Protein AF-W1Q4A8-F1 (afdb_monomer_lite)

Secondary structure (DSSP, 8-state):
-------------------TTHHHHHHHHT--SPPPPTTS-PEEEEEEEEETTEEEEEEEETTEEEEEEEETTTTEEEEEEEETTTT-HHHHHHTS-TT--HHHHHHHHIIIIIHHHHHHHHHHHHHHH--S---EEEEES-GGGGGEEETTEEPSEEEEEE-TTS-EEEEEEESS----SS--EEE-

Sequence (188 aa):
MGFIKRAISIFLGLFVVVGIGGYIFTRFYYHTSAPKSPDGIGKVIEVYQVSEDVEDRIRQDGDTFQFVSIETKTDQVIFSAQLENYFSYNAQKDLIGSGDKPTDKLTFMLTKNYLPLWQANQARFKDKYSLSRFPIAGTSVYPEIKQLKINGKPVDEVREYVDYDGRTWYLWYYKNLELKNSNIVTFE

Structure (mmCIF, N/CA/C/O backbone):
data_AF-W1Q4A8-F1
#
_entry.id   AF-W1Q4A8-F1
#
loop_
_atom_site.group_PDB
_atom_site.id
_atom_site.type_symbol
_atom_site.label_atom_id
_atom_site.label_alt_id
_atom_site.label_comp_id
_atom_site.label_asym_id
_atom_site.label_entity_id
_atom_site.label_seq_id
_atom_site.pdbx_PDB_ins_code
_atom_site.Cartn_x
_atom_site.Cartn_y
_atom_site.Cartn_z
_atom_site.occupancy
_atom_site.B_iso_or_equiv
_atom_site.auth_seq_id
_atom_site.auth_comp_id
_atom_site.auth_asym_id
_atom_site.auth_atom_id
_atom_site.pdbx_PDB_model_num
ATOM 1 N N . MET A 1 1 ? 27.014 -1.063 -24.787 1.00 31.08 1 MET A N 1
ATOM 2 C CA . MET A 1 1 ? 27.261 -2.174 -23.840 1.00 31.08 1 MET A CA 1
ATOM 3 C C . MET A 1 1 ? 27.729 -1.577 -22.520 1.00 31.08 1 MET A C 1
ATOM 5 O O . MET A 1 1 ? 28.805 -1.016 -22.493 1.00 31.08 1 MET A O 1
ATOM 9 N N . GLY A 1 2 ? 27.013 -1.511 -21.409 1.00 33.56 2 GLY A N 1
ATOM 10 C CA . GLY A 1 2 ? 25.614 -1.686 -21.046 1.00 33.56 2 GLY A CA 1
ATOM 11 C C . GLY A 1 2 ? 25.541 -1.030 -19.659 1.00 33.56 2 GLY A C 1
ATOM 12 O O . GLY A 1 2 ? 26.225 -1.476 -18.744 1.00 33.56 2 GLY A O 1
ATOM 13 N N . PHE A 1 3 ? 24.848 0.104 -19.534 1.00 29.73 3 PHE A N 1
ATOM 14 C CA . PHE A 1 3 ? 24.786 0.860 -18.280 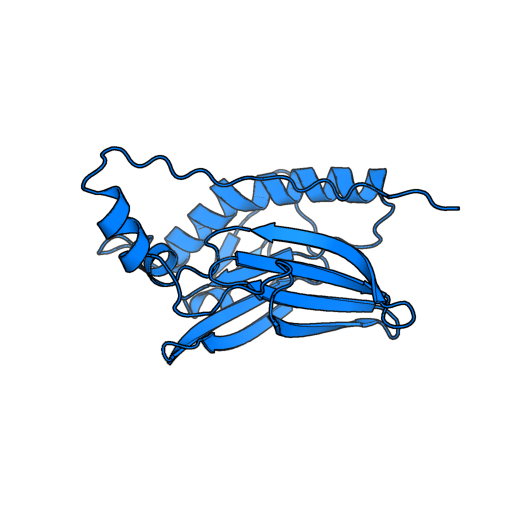1.00 29.73 3 PHE A CA 1
ATOM 15 C C . PHE A 1 3 ? 23.897 0.114 -17.280 1.00 29.73 3 PHE A C 1
ATOM 17 O O . PHE A 1 3 ? 22.676 0.098 -17.418 1.00 29.73 3 PHE A O 1
ATOM 24 N N . ILE A 1 4 ? 24.508 -0.481 -16.255 1.00 36.19 4 ILE A N 1
ATOM 25 C CA . ILE A 1 4 ? 23.797 -1.002 -15.086 1.00 36.19 4 ILE A CA 1
ATOM 26 C C . ILE A 1 4 ? 23.251 0.206 -14.314 1.00 36.19 4 ILE A C 1
ATOM 28 O O . ILE A 1 4 ? 23.974 0.873 -13.570 1.00 36.19 4 ILE A O 1
ATOM 32 N N . LYS A 1 5 ? 21.968 0.524 -14.514 1.00 33.75 5 LYS A N 1
ATOM 33 C CA . LYS A 1 5 ? 21.237 1.463 -13.658 1.00 33.75 5 LYS A CA 1
ATOM 34 C C . LYS A 1 5 ? 21.067 0.802 -12.289 1.00 33.75 5 LYS A C 1
ATOM 36 O O . LYS A 1 5 ? 20.274 -0.118 -12.132 1.00 33.75 5 LYS A O 1
ATOM 41 N N . ARG A 1 6 ? 21.840 1.264 -11.303 1.00 29.28 6 ARG A N 1
ATOM 42 C CA . ARG A 1 6 ? 21.664 0.916 -9.887 1.00 29.28 6 ARG A CA 1
ATOM 43 C C . ARG A 1 6 ? 20.256 1.326 -9.444 1.00 29.28 6 ARG A C 1
ATOM 45 O O . ARG A 1 6 ? 19.975 2.519 -9.334 1.00 29.28 6 ARG A O 1
ATOM 52 N N . ALA A 1 7 ? 19.395 0.347 -9.178 1.00 31.06 7 ALA A N 1
ATOM 53 C CA . ALA A 1 7 ? 18.195 0.552 -8.381 1.00 31.06 7 ALA A CA 1
ATOM 54 C C . ALA A 1 7 ? 18.638 0.933 -6.959 1.00 31.06 7 ALA A C 1
ATOM 56 O O . ALA A 1 7 ? 19.404 0.214 -6.320 1.00 31.06 7 ALA A O 1
ATOM 57 N N . ILE A 1 8 ? 18.234 2.115 -6.501 1.00 31.16 8 ILE A N 1
ATOM 58 C CA . ILE A 1 8 ? 18.505 2.585 -5.142 1.00 31.16 8 ILE A CA 1
ATOM 59 C C . ILE A 1 8 ? 17.380 2.044 -4.259 1.00 31.16 8 ILE A C 1
ATOM 61 O O . ILE A 1 8 ? 16.285 2.602 -4.248 1.00 31.16 8 ILE A O 1
ATOM 65 N N . SER A 1 9 ? 17.650 0.958 -3.537 1.00 28.22 9 SER A N 1
ATOM 66 C CA . SER A 1 9 ? 16.778 0.452 -2.474 1.00 28.22 9 SER A CA 1
ATOM 67 C C . SER A 1 9 ? 16.922 1.348 -1.243 1.00 28.22 9 SER A C 1
ATOM 69 O O . SER A 1 9 ? 18.002 1.438 -0.660 1.00 28.22 9 SER A O 1
ATOM 71 N N . ILE A 1 10 ? 15.855 2.048 -0.856 1.00 34.78 10 ILE A N 1
ATOM 72 C CA . ILE A 1 10 ? 15.813 2.836 0.382 1.00 34.78 10 ILE A CA 1
ATOM 73 C C . ILE A 1 10 ? 15.192 1.950 1.465 1.00 34.78 10 ILE A C 1
ATOM 75 O O . ILE A 1 10 ? 13.988 1.714 1.459 1.00 34.78 10 ILE A O 1
ATOM 79 N N . PHE A 1 11 ? 16.030 1.451 2.375 1.00 30.48 11 PHE A N 1
ATOM 80 C CA . PHE A 1 11 ? 15.622 0.735 3.583 1.00 30.48 11 PHE A CA 1
ATOM 81 C C . PHE A 1 11 ? 15.067 1.720 4.619 1.00 30.48 11 PHE A C 1
ATOM 83 O O . PHE A 1 11 ? 15.758 2.652 5.029 1.00 30.48 11 PHE A O 1
ATOM 90 N N . LEU A 1 12 ? 13.841 1.487 5.079 1.00 31.59 12 LEU A N 1
ATOM 91 C CA . LEU A 1 12 ? 13.246 2.151 6.242 1.00 31.59 12 LEU A CA 1
ATOM 92 C C . LEU A 1 12 ? 12.553 1.081 7.094 1.00 31.59 12 LEU A C 1
ATOM 94 O O . LEU A 1 12 ? 11.334 1.012 7.193 1.00 31.59 12 LEU A O 1
ATOM 98 N N . GLY A 1 13 ? 13.366 0.193 7.666 1.00 28.14 13 GLY A N 1
ATOM 99 C CA . GLY A 1 13 ? 12.948 -0.771 8.677 1.00 28.14 13 GLY A CA 1
ATOM 100 C C . GLY A 1 13 ? 13.450 -0.302 10.035 1.00 28.14 13 GLY A C 1
ATOM 101 O O . GLY A 1 13 ? 14.637 -0.416 10.328 1.00 28.14 13 GLY A O 1
ATOM 102 N N . LEU A 1 14 ? 12.566 0.259 10.858 1.00 27.80 14 LEU A N 1
ATOM 103 C CA . LEU A 1 14 ? 12.893 0.635 12.230 1.00 27.80 14 LEU A CA 1
ATOM 104 C C . LEU A 1 14 ? 12.147 -0.311 13.171 1.00 27.80 14 LEU A C 1
ATOM 106 O O . LEU A 1 14 ? 11.006 -0.062 13.536 1.00 27.80 14 LEU A O 1
ATOM 110 N N . PHE A 1 15 ? 12.804 -1.411 13.540 1.00 30.36 15 PHE A N 1
ATOM 111 C CA . PHE A 1 15 ? 12.444 -2.219 14.705 1.00 30.36 15 PHE A CA 1
ATOM 112 C C . PHE A 1 15 ? 13.724 -2.620 15.438 1.00 30.36 15 PHE A C 1
ATOM 114 O O . PHE A 1 15 ? 14.453 -3.521 15.032 1.00 30.36 15 PHE A O 1
ATOM 121 N N . VAL A 1 16 ? 14.007 -1.906 16.526 1.00 30.16 16 VAL A N 1
ATOM 122 C CA . VAL A 1 16 ? 15.014 -2.289 17.517 1.00 30.16 16 VAL A CA 1
ATOM 123 C C . VAL A 1 16 ? 14.307 -3.152 18.555 1.00 30.16 16 VAL A C 1
ATOM 125 O O . VAL A 1 16 ? 13.415 -2.653 19.236 1.00 30.16 16 VAL A O 1
ATOM 128 N N . VAL A 1 17 ? 14.706 -4.418 18.715 1.00 32.41 17 VAL A N 1
ATOM 129 C CA . VAL A 1 17 ? 14.359 -5.196 19.915 1.00 32.41 17 VAL A CA 1
ATOM 130 C C . VAL A 1 17 ? 15.593 -5.911 20.459 1.00 32.41 17 VAL A C 1
ATOM 132 O O . VAL A 1 17 ? 16.310 -6.622 19.758 1.00 32.41 17 VAL A O 1
ATOM 135 N N . VAL A 1 18 ? 15.818 -5.647 21.742 1.00 29.75 18 VAL A N 1
ATOM 136 C CA . VAL A 1 18 ? 16.907 -6.069 22.621 1.00 29.75 18 VAL A CA 1
ATOM 137 C C . VAL A 1 18 ? 16.811 -7.563 22.967 1.00 29.75 18 VAL A C 1
ATOM 139 O O . VAL A 1 18 ? 15.732 -8.061 23.268 1.00 29.75 18 VAL A O 1
ATOM 142 N N . GLY A 1 19 ? 17.962 -8.242 23.040 1.00 28.31 19 GLY A N 1
ATOM 143 C CA . GLY A 1 19 ? 18.149 -9.461 23.840 1.00 28.31 19 GLY A CA 1
ATOM 144 C C . GLY A 1 19 ? 18.030 -10.791 23.085 1.00 28.31 19 GLY A C 1
ATOM 145 O O . GLY A 1 19 ? 16.977 -11.158 22.571 1.00 28.31 19 GLY A O 1
ATOM 146 N N . ILE A 1 20 ? 19.119 -11.563 23.101 1.00 34.81 20 ILE A N 1
ATOM 147 C CA . ILE A 1 20 ? 19.357 -12.801 22.332 1.00 34.81 20 ILE A CA 1
ATOM 148 C C . ILE A 1 20 ? 18.317 -13.919 22.603 1.00 34.81 20 ILE A C 1
ATOM 150 O O . ILE A 1 20 ? 18.117 -14.779 21.751 1.00 34.81 20 ILE A O 1
ATOM 154 N N . GLY A 1 21 ? 17.584 -13.877 23.725 1.00 30.00 21 GLY A N 1
ATOM 155 C CA . GLY A 1 21 ? 16.468 -14.796 24.015 1.00 30.00 21 GLY A CA 1
ATOM 156 C C . GLY A 1 21 ? 15.088 -14.351 23.496 1.00 30.00 21 GLY A C 1
ATOM 157 O O . GLY A 1 21 ? 14.236 -15.195 23.241 1.00 30.00 21 GLY A O 1
ATOM 158 N N . GLY A 1 22 ? 14.862 -13.047 23.292 1.00 31.64 22 GLY A N 1
ATOM 159 C CA . GLY A 1 22 ? 13.606 -12.498 22.751 1.00 31.64 22 GLY A CA 1
ATOM 160 C C . GLY A 1 22 ? 13.560 -12.473 21.220 1.00 31.64 22 GLY A C 1
ATOM 161 O O . GLY A 1 22 ? 12.486 -12.545 20.630 1.00 31.64 22 GLY A O 1
ATOM 162 N N . TYR A 1 23 ? 14.730 -12.448 20.576 1.00 35.88 23 TYR A N 1
ATOM 163 C CA . TYR A 1 23 ? 14.877 -12.353 19.120 1.00 35.88 23 TYR A CA 1
ATOM 164 C C . TYR A 1 23 ? 14.316 -13.565 18.351 1.00 35.88 23 TYR A C 1
ATOM 166 O O . TYR A 1 23 ? 13.823 -13.417 17.237 1.00 35.88 23 TYR A O 1
ATOM 174 N N . ILE A 1 24 ? 14.354 -14.770 18.934 1.00 36.44 24 ILE A N 1
ATOM 175 C CA . ILE A 1 24 ? 13.763 -15.967 18.307 1.00 36.44 24 ILE A CA 1
ATOM 176 C C . ILE A 1 24 ? 12.233 -15.936 18.435 1.00 36.44 24 ILE A C 1
ATOM 178 O O . ILE A 1 24 ? 11.532 -16.261 17.482 1.00 36.44 24 ILE A O 1
ATOM 182 N N . PHE A 1 25 ? 11.707 -15.485 19.577 1.00 35.03 25 PHE A N 1
ATOM 183 C CA . PHE A 1 25 ? 10.265 -15.435 19.833 1.00 35.03 25 PHE A CA 1
ATOM 184 C C . PHE A 1 25 ? 9.544 -14.390 18.964 1.00 35.03 25 PHE A C 1
ATOM 186 O O . PHE A 1 25 ? 8.484 -14.677 18.410 1.00 35.03 25 PHE A O 1
ATOM 193 N N . THR A 1 26 ? 10.135 -13.208 18.766 1.00 44.38 26 THR A N 1
ATOM 194 C CA . THR A 1 26 ? 9.568 -12.159 17.895 1.00 44.38 26 THR A CA 1
ATOM 195 C C . THR A 1 26 ? 9.576 -12.545 16.413 1.00 44.38 26 THR A C 1
ATOM 197 O O . THR A 1 26 ? 8.663 -12.167 15.681 1.00 44.38 26 THR A O 1
ATOM 200 N N . ARG A 1 27 ? 10.548 -13.359 15.975 1.00 45.88 27 ARG A N 1
ATOM 201 C CA . ARG A 1 27 ? 10.670 -13.834 14.586 1.00 45.88 27 ARG A CA 1
ATOM 202 C C . ARG A 1 27 ? 9.655 -14.917 14.194 1.00 45.88 27 ARG A C 1
ATOM 204 O O . ARG A 1 27 ? 9.481 -15.175 13.012 1.00 45.88 27 ARG A O 1
ATOM 211 N N . PHE A 1 28 ? 8.984 -15.563 15.146 1.00 49.44 28 PHE A N 1
ATOM 212 C CA . PHE A 1 28 ? 7.870 -16.470 14.833 1.00 49.44 28 PHE A CA 1
ATOM 213 C C . PHE A 1 28 ? 6.513 -15.792 15.001 1.00 49.44 28 PHE A C 1
ATOM 215 O O . PHE A 1 28 ? 5.589 -16.083 14.249 1.00 49.44 28 PHE A O 1
ATOM 222 N N . TYR A 1 29 ? 6.388 -14.870 15.959 1.00 55.62 29 TYR A N 1
ATOM 223 C CA . TYR A 1 29 ? 5.096 -14.260 16.264 1.00 55.62 29 TYR A CA 1
ATOM 224 C C . TYR A 1 29 ? 4.617 -13.285 15.190 1.00 55.62 29 TYR A C 1
ATOM 226 O O . TYR A 1 29 ? 3.418 -13.177 14.981 1.00 55.62 29 TYR A O 1
ATOM 234 N N . TYR A 1 30 ? 5.521 -12.596 14.492 1.00 61.12 30 TYR A N 1
ATOM 235 C CA . TYR A 1 30 ? 5.160 -11.501 13.586 1.00 61.12 30 TYR A CA 1
ATOM 236 C C . TYR A 1 30 ? 5.445 -11.789 12.112 1.00 61.12 30 TYR A C 1
ATOM 238 O O . TYR A 1 30 ? 5.510 -10.856 11.325 1.00 61.12 30 TYR A O 1
ATOM 246 N N . HIS A 1 31 ? 5.622 -13.039 11.705 1.00 67.00 31 HIS A N 1
ATOM 247 C CA . HIS A 1 31 ? 5.900 -13.348 10.303 1.00 67.00 31 HIS A CA 1
ATOM 248 C C . HIS A 1 31 ? 4.727 -14.088 9.660 1.00 67.00 31 HIS A C 1
ATOM 250 O O . HIS A 1 31 ? 4.064 -14.912 10.291 1.00 67.00 31 HIS A O 1
ATOM 256 N N . THR A 1 32 ? 4.453 -13.763 8.404 1.00 68.81 32 THR A N 1
ATOM 257 C CA . THR A 1 32 ? 3.586 -14.542 7.529 1.00 68.81 32 THR A CA 1
ATOM 258 C C . THR A 1 32 ? 4.266 -15.858 7.166 1.00 68.81 32 THR A C 1
ATOM 260 O O . THR A 1 32 ? 5.487 -15.924 7.009 1.00 68.81 32 THR A O 1
ATOM 263 N N . SER A 1 33 ? 3.466 -16.903 6.964 1.00 78.38 33 SER A N 1
ATOM 264 C CA . SER A 1 33 ? 3.944 -18.171 6.404 1.00 78.38 33 SER A CA 1
ATOM 265 C C . SER A 1 33 ? 4.254 -18.093 4.902 1.00 78.38 33 SER A C 1
ATOM 267 O O . SER A 1 33 ? 4.696 -19.084 4.320 1.00 78.38 33 SER A O 1
ATOM 269 N N . ALA A 1 34 ? 4.015 -16.948 4.246 1.00 84.25 34 ALA A N 1
ATOM 270 C CA . ALA A 1 34 ? 4.319 -16.788 2.828 1.00 84.25 34 ALA A CA 1
ATOM 271 C C . ALA A 1 34 ? 5.828 -16.986 2.562 1.00 84.25 34 ALA A C 1
ATOM 273 O O . ALA A 1 34 ? 6.664 -16.384 3.243 1.00 84.25 34 ALA A O 1
ATOM 274 N N . PRO A 1 35 ? 6.208 -17.804 1.566 1.00 86.56 35 PRO A N 1
ATOM 275 C CA . PRO A 1 35 ? 7.611 -18.023 1.244 1.00 86.56 35 PRO A CA 1
ATOM 276 C C . PRO A 1 35 ? 8.244 -16.760 0.649 1.00 86.56 35 PRO A C 1
ATOM 278 O O . PRO A 1 35 ? 7.577 -15.972 -0.027 1.00 86.56 35 PRO A O 1
ATOM 281 N N . LYS A 1 36 ? 9.554 -16.602 0.866 1.00 89.38 36 LYS A N 1
ATOM 282 C CA . LYS A 1 36 ? 10.355 -15.610 0.142 1.00 89.38 36 LYS A CA 1
ATOM 283 C C . LYS A 1 36 ? 10.810 -16.157 -1.206 1.00 89.38 36 LYS A C 1
ATOM 285 O O . LYS A 1 36 ? 11.199 -17.324 -1.297 1.00 89.38 36 LYS A O 1
ATOM 290 N N . SER A 1 37 ? 10.798 -15.314 -2.229 1.00 88.94 37 SER A N 1
ATOM 291 C CA . SER A 1 37 ? 11.349 -15.642 -3.536 1.00 88.94 37 SER A CA 1
ATOM 292 C C . SER A 1 37 ? 12.883 -15.650 -3.490 1.00 88.94 37 SER A C 1
ATOM 294 O O . SER A 1 37 ? 13.475 -14.744 -2.894 1.00 88.94 37 SER A O 1
ATOM 296 N N . PRO A 1 38 ? 13.562 -16.621 -4.131 1.00 88.00 38 PRO A N 1
ATOM 297 C CA . PRO A 1 38 ? 15.026 -16.665 -4.182 1.00 88.00 38 PRO A CA 1
ATOM 298 C C . PRO A 1 38 ? 15.676 -15.423 -4.808 1.00 88.00 38 PRO A C 1
ATOM 300 O O . PRO A 1 38 ? 16.801 -15.076 -4.457 1.00 88.00 38 PRO A O 1
ATOM 303 N N . ASP A 1 39 ? 14.979 -14.760 -5.731 1.00 87.50 39 ASP A N 1
ATOM 304 C CA . ASP A 1 39 ? 15.433 -13.555 -6.434 1.00 87.50 39 ASP A CA 1
ATOM 305 C C . ASP A 1 39 ? 14.938 -12.246 -5.788 1.00 87.50 39 ASP A C 1
ATOM 307 O O . ASP A 1 39 ? 15.235 -11.157 -6.283 1.00 87.50 39 ASP A O 1
ATOM 311 N N . GLY A 1 40 ? 14.188 -12.338 -4.682 1.00 85.06 40 GLY A N 1
ATOM 312 C CA . GLY A 1 40 ? 13.572 -11.195 -4.006 1.00 85.06 40 GLY A CA 1
ATOM 313 C C . GLY A 1 40 ? 12.434 -10.533 -4.791 1.00 85.06 40 GLY A C 1
ATOM 314 O O . GLY A 1 40 ? 11.968 -9.462 -4.397 1.00 85.06 40 GLY A O 1
ATOM 315 N N . ILE A 1 41 ? 11.975 -11.128 -5.896 1.00 89.00 41 ILE A N 1
ATOM 316 C CA . ILE A 1 41 ? 10.814 -10.656 -6.652 1.00 89.00 41 ILE A CA 1
ATOM 317 C C . ILE A 1 41 ? 9.575 -11.362 -6.107 1.00 89.00 41 ILE A C 1
ATOM 319 O O . ILE A 1 41 ? 9.387 -12.562 -6.291 1.00 89.00 41 ILE A O 1
ATOM 323 N N . GLY A 1 42 ? 8.711 -10.608 -5.427 1.00 91.19 42 GLY A N 1
ATOM 324 C CA . GLY A 1 42 ? 7.514 -11.170 -4.814 1.00 91.19 42 GLY A CA 1
ATOM 325 C C . GLY A 1 42 ? 6.511 -11.723 -5.826 1.00 91.19 42 GLY A C 1
ATOM 326 O O . GLY A 1 42 ? 6.430 -11.275 -6.975 1.00 91.19 42 GLY A O 1
ATOM 327 N N . LYS A 1 43 ? 5.666 -12.644 -5.360 1.00 94.12 43 LYS A N 1
ATOM 328 C CA . LYS A 1 43 ? 4.493 -13.119 -6.101 1.00 94.12 43 LYS A CA 1
ATOM 329 C C . LYS A 1 43 ? 3.534 -11.951 -6.322 1.00 94.12 43 LYS A C 1
ATOM 331 O O . LYS A 1 43 ? 3.183 -11.272 -5.361 1.00 94.12 43 LYS A O 1
ATOM 336 N N . VAL A 1 44 ? 3.070 -11.744 -7.554 1.00 95.38 44 VAL A N 1
ATOM 337 C CA . VAL A 1 44 ? 1.990 -10.785 -7.840 1.00 95.38 44 VAL A CA 1
ATOM 338 C C . VAL A 1 44 ? 0.706 -11.278 -7.175 1.00 95.38 44 VAL A C 1
ATOM 340 O O . VAL A 1 44 ? 0.278 -12.406 -7.422 1.00 95.38 44 VAL A O 1
ATOM 343 N N . ILE A 1 45 ? 0.116 -10.441 -6.326 1.00 95.38 45 ILE A N 1
ATOM 344 C CA . ILE A 1 45 ? -1.142 -10.744 -5.630 1.00 95.38 45 ILE A CA 1
ATOM 345 C C . ILE A 1 45 ? -2.291 -9.840 -6.073 1.00 95.38 45 ILE A C 1
ATOM 347 O O . ILE A 1 45 ? -3.439 -10.219 -5.886 1.00 95.38 45 ILE A O 1
ATOM 351 N N . GLU A 1 46 ? -1.995 -8.680 -6.665 1.00 96.25 46 GLU A N 1
ATOM 352 C CA . GLU A 1 46 ? -3.015 -7.767 -7.182 1.00 96.25 46 GLU A CA 1
ATOM 353 C C . GLU A 1 46 ? -2.471 -6.934 -8.346 1.00 96.25 46 GLU A C 1
ATOM 355 O O . GLU A 1 46 ? -1.278 -6.597 -8.367 1.00 96.25 46 GLU A O 1
ATOM 360 N N . VAL A 1 47 ? -3.351 -6.605 -9.298 1.00 96.56 47 VAL A N 1
ATOM 361 C CA . VAL A 1 47 ? -3.033 -5.820 -10.498 1.00 96.56 47 VAL A CA 1
ATOM 362 C C . VAL A 1 47 ? -4.117 -4.769 -10.733 1.00 96.56 47 VAL A C 1
ATOM 364 O O . VAL A 1 47 ? -5.295 -5.087 -10.862 1.00 96.56 47 VAL A O 1
ATOM 367 N N . TYR A 1 48 ? -3.704 -3.513 -10.868 1.00 94.75 48 TYR A N 1
ATOM 368 C CA . TYR A 1 48 ? -4.568 -2.384 -11.190 1.00 94.75 48 TYR A CA 1
ATOM 369 C C . TYR A 1 48 ? -4.226 -1.859 -12.586 1.00 94.75 48 TYR A C 1
ATOM 371 O O . TYR A 1 48 ? -3.110 -1.387 -12.829 1.00 94.75 48 TYR A O 1
ATOM 379 N N . GLN A 1 49 ? -5.194 -1.898 -13.507 1.00 93.81 49 GLN A N 1
ATOM 380 C CA . GLN A 1 49 ? -5.017 -1.335 -14.845 1.00 93.81 49 GLN A CA 1
ATOM 381 C C . GLN A 1 49 ? -5.064 0.198 -14.787 1.00 93.81 49 GLN A C 1
ATOM 383 O O . GLN A 1 49 ? -6.084 0.808 -14.453 1.00 93.81 49 GLN A O 1
ATOM 388 N N . VAL A 1 50 ? -3.959 0.853 -15.141 1.00 91.00 50 VAL A N 1
ATOM 389 C CA . VAL A 1 50 ? -3.846 2.317 -15.074 1.00 91.00 50 VAL A CA 1
ATOM 390 C C . VAL A 1 50 ? -4.220 2.947 -16.414 1.00 91.00 50 VAL A C 1
ATOM 392 O O . VAL A 1 50 ? -4.999 3.905 -16.442 1.00 91.00 50 VAL A O 1
ATOM 395 N N . SER A 1 51 ? -3.680 2.410 -17.502 1.00 90.62 51 SER A N 1
ATOM 396 C CA . SER A 1 51 ? -3.968 2.745 -18.903 1.00 90.62 51 SER A CA 1
ATOM 397 C C . SER A 1 51 ? -3.699 1.507 -19.762 1.00 90.62 51 SER A C 1
ATOM 399 O O . SER A 1 51 ? -3.285 0.495 -19.218 1.00 90.62 51 SER A O 1
ATOM 401 N N . GLU A 1 52 ? -3.890 1.564 -21.080 1.00 91.94 52 GLU A N 1
ATOM 402 C CA . GLU A 1 52 ? -3.566 0.447 -21.991 1.00 91.94 52 GLU A CA 1
ATOM 403 C C . GLU A 1 52 ? -2.128 -0.081 -21.813 1.00 91.94 52 GLU A C 1
ATOM 405 O O . GLU A 1 52 ? -1.887 -1.285 -21.849 1.00 91.94 52 GLU A O 1
ATOM 410 N N . ASP A 1 53 ? -1.193 0.827 -21.530 1.00 93.00 53 ASP A N 1
ATOM 411 C CA . ASP A 1 53 ? 0.241 0.535 -21.507 1.00 93.00 53 ASP A CA 1
ATOM 412 C C . ASP A 1 53 ? 0.853 0.494 -20.100 1.00 93.00 53 ASP A C 1
ATOM 414 O O . ASP A 1 53 ? 2.059 0.296 -19.965 1.00 93.00 53 ASP A O 1
ATOM 418 N N . VAL A 1 54 ? 0.065 0.711 -19.041 1.00 92.06 54 VAL A N 1
ATOM 419 C CA . VAL A 1 54 ? 0.586 0.796 -17.667 1.00 92.06 54 VAL A CA 1
ATOM 420 C C . VAL A 1 54 ? -0.274 0.007 -16.690 1.00 92.06 54 VAL A C 1
ATOM 422 O O . VAL A 1 54 ? -1.492 0.192 -16.613 1.00 92.06 54 VAL A O 1
ATOM 425 N N . GLU A 1 55 ? 0.401 -0.789 -15.866 1.00 95.56 55 GLU A N 1
ATOM 426 C CA . GLU A 1 55 ? -0.177 -1.502 -14.729 1.00 95.56 55 GLU A CA 1
ATOM 427 C C . GLU A 1 55 ? 0.532 -1.120 -13.433 1.00 95.56 55 GLU A C 1
ATOM 429 O O . GLU A 1 55 ? 1.752 -0.945 -13.397 1.00 95.56 55 GLU A O 1
ATOM 434 N N . ASP A 1 56 ? -0.239 -1.063 -12.352 1.00 94.38 56 ASP A N 1
ATOM 435 C CA . ASP A 1 56 ? 0.290 -1.099 -10.995 1.00 94.38 56 ASP A CA 1
ATOM 436 C C . ASP A 1 56 ? 0.084 -2.492 -10.413 1.00 94.38 56 ASP A C 1
ATOM 438 O O . ASP A 1 56 ? -0.981 -3.083 -10.560 1.00 94.38 56 ASP A O 1
ATOM 442 N N . ARG A 1 57 ? 1.096 -3.029 -9.739 1.00 95.25 57 ARG A N 1
ATOM 443 C CA . ARG A 1 57 ? 1.057 -4.372 -9.163 1.00 95.25 57 ARG A CA 1
ATOM 444 C C . ARG A 1 57 ? 1.466 -4.324 -7.702 1.00 95.25 57 ARG A C 1
ATOM 446 O O . ARG A 1 57 ? 2.473 -3.702 -7.355 1.00 95.25 57 ARG A O 1
ATOM 453 N N . ILE A 1 58 ? 0.725 -5.048 -6.871 1.00 95.31 58 ILE A N 1
ATOM 454 C CA . ILE A 1 58 ? 1.166 -5.404 -5.524 1.00 95.31 58 ILE A CA 1
ATOM 455 C C . ILE A 1 58 ? 1.772 -6.801 -5.596 1.00 95.31 58 ILE A C 1
ATOM 457 O O . ILE A 1 58 ? 1.168 -7.736 -6.131 1.00 95.31 58 ILE A O 1
ATOM 461 N N . ARG A 1 59 ? 2.976 -6.942 -5.046 1.00 94.38 59 ARG A N 1
ATOM 462 C CA . ARG A 1 59 ? 3.654 -8.220 -4.872 1.00 94.38 59 ARG A CA 1
ATOM 463 C C . ARG A 1 59 ? 3.932 -8.481 -3.399 1.00 94.38 59 ARG A C 1
ATOM 465 O O . ARG A 1 59 ? 4.174 -7.552 -2.625 1.00 94.38 59 ARG A O 1
ATOM 472 N N . GLN A 1 60 ? 3.921 -9.757 -3.042 1.00 93.62 60 GLN A N 1
ATOM 473 C CA . GLN A 1 60 ? 4.261 -10.243 -1.713 1.00 93.62 60 GLN A CA 1
ATOM 474 C C . GLN A 1 60 ? 5.516 -11.116 -1.782 1.00 93.62 60 GLN A C 1
ATOM 476 O O . GLN A 1 60 ? 5.560 -12.087 -2.539 1.00 93.62 60 GLN A O 1
ATOM 481 N N . ASP A 1 61 ? 6.518 -10.771 -0.974 1.00 92.00 61 ASP A N 1
ATOM 482 C CA . ASP A 1 61 ? 7.750 -11.544 -0.785 1.00 92.00 61 ASP A CA 1
ATOM 483 C C . ASP A 1 61 ? 7.986 -11.805 0.713 1.00 92.00 61 ASP A C 1
ATOM 485 O O . ASP A 1 61 ? 8.551 -10.972 1.437 1.00 92.00 61 ASP A O 1
ATOM 489 N N . GLY A 1 62 ? 7.472 -12.930 1.218 1.00 90.88 62 GLY A N 1
ATOM 490 C CA . GLY A 1 62 ? 7.277 -13.119 2.658 1.00 90.88 62 GLY A CA 1
ATOM 491 C C . GLY A 1 62 ? 6.442 -11.982 3.257 1.00 90.88 62 GLY A C 1
ATOM 492 O O . GLY A 1 62 ? 5.391 -11.625 2.725 1.00 90.88 62 GLY A O 1
ATOM 493 N N . ASP A 1 63 ? 6.933 -11.360 4.331 1.00 88.44 63 ASP A N 1
ATOM 494 C CA . ASP A 1 63 ? 6.289 -10.183 4.939 1.00 88.44 63 ASP A CA 1
ATOM 495 C C . ASP A 1 63 ? 6.503 -8.876 4.171 1.00 88.44 63 ASP A C 1
ATOM 497 O O . ASP A 1 63 ? 6.079 -7.803 4.612 1.00 88.44 63 ASP A O 1
ATOM 501 N N . THR A 1 64 ? 7.213 -8.929 3.050 1.00 88.38 64 THR A N 1
ATOM 502 C CA . THR A 1 64 ? 7.577 -7.733 2.309 1.00 88.38 64 THR A CA 1
ATOM 503 C C . THR A 1 64 ? 6.477 -7.366 1.334 1.00 88.38 64 THR A C 1
ATOM 505 O O . THR A 1 64 ? 6.139 -8.138 0.434 1.00 88.38 64 THR A O 1
ATOM 508 N N . PHE A 1 65 ? 5.955 -6.156 1.486 1.00 89.50 65 PHE A N 1
ATOM 509 C CA . PHE A 1 65 ? 5.092 -5.540 0.496 1.00 89.50 65 PHE A CA 1
ATOM 510 C C . PHE A 1 65 ? 5.949 -4.874 -0.573 1.00 89.50 65 PHE A C 1
ATOM 512 O O . PHE A 1 65 ? 6.843 -4.082 -0.266 1.00 89.50 65 PHE A O 1
ATOM 519 N N . GLN A 1 66 ? 5.664 -5.179 -1.831 1.00 92.38 66 GLN A N 1
ATOM 520 C CA . GLN A 1 66 ? 6.288 -4.534 -2.975 1.00 92.38 66 GLN A CA 1
ATOM 521 C C . GLN A 1 66 ? 5.196 -3.930 -3.845 1.00 92.38 66 GLN A C 1
ATOM 523 O O . GLN A 1 66 ? 4.273 -4.619 -4.270 1.00 92.38 66 GLN A O 1
ATOM 528 N N . PHE A 1 67 ? 5.323 -2.648 -4.142 1.00 91.25 67 PHE A N 1
ATOM 529 C CA . PHE A 1 67 ? 4.484 -1.970 -5.112 1.00 91.25 67 PHE A CA 1
ATOM 530 C C . PHE A 1 67 ? 5.328 -1.622 -6.325 1.00 91.25 67 PHE A C 1
ATOM 532 O O . PHE A 1 67 ? 6.399 -1.033 -6.172 1.00 91.25 67 PHE A O 1
ATOM 539 N N . VAL A 1 68 ? 4.856 -1.962 -7.520 1.00 91.31 68 VAL A N 1
ATOM 540 C CA . VAL A 1 68 ? 5.542 -1.621 -8.768 1.00 91.31 68 VAL A CA 1
ATOM 541 C C . VAL A 1 68 ? 4.565 -1.072 -9.794 1.00 91.31 68 VAL A C 1
ATOM 543 O O . VAL A 1 68 ? 3.476 -1.607 -9.962 1.00 91.31 68 VAL A O 1
ATOM 546 N N . SER A 1 69 ? 4.985 -0.038 -10.511 1.00 89.06 69 SER A N 1
ATOM 547 C CA . SER A 1 69 ? 4.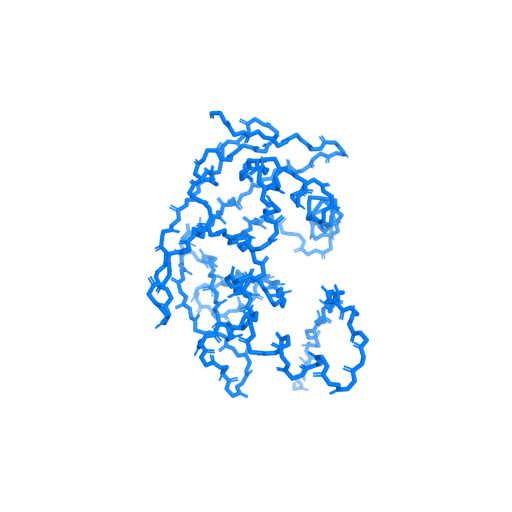344 0.409 -11.744 1.00 89.06 69 SER A CA 1
ATOM 548 C C . SER A 1 69 ? 5.188 -0.070 -12.911 1.00 89.06 69 SER A C 1
ATOM 550 O O . SER A 1 69 ? 6.401 0.163 -12.917 1.00 89.06 69 SER A O 1
ATOM 552 N N . ILE A 1 70 ? 4.565 -0.714 -13.888 1.00 90.81 70 ILE A N 1
ATOM 553 C CA . ILE A 1 70 ? 5.249 -1.288 -15.046 1.00 90.81 70 ILE A CA 1
ATOM 554 C C . ILE A 1 70 ? 4.632 -0.797 -16.355 1.00 90.81 70 ILE A C 1
ATOM 556 O O . ILE A 1 70 ? 3.420 -0.599 -16.447 1.00 90.81 70 ILE A O 1
ATOM 560 N N . GLU A 1 71 ? 5.475 -0.605 -17.364 1.00 91.44 71 GLU A N 1
ATOM 561 C CA . GLU A 1 71 ? 5.038 -0.443 -18.749 1.00 91.44 71 GLU A CA 1
ATOM 562 C C . GLU A 1 71 ? 4.786 -1.834 -19.345 1.00 91.44 71 GLU A C 1
ATOM 564 O O . GLU A 1 71 ? 5.700 -2.653 -19.426 1.00 91.44 71 GLU A O 1
ATOM 569 N N . THR A 1 72 ? 3.553 -2.127 -19.752 1.00 91.75 72 THR A N 1
ATOM 570 C CA . THR A 1 72 ? 3.119 -3.494 -20.100 1.00 91.75 72 THR A CA 1
ATOM 571 C C . THR A 1 72 ? 3.783 -4.031 -21.366 1.00 91.75 72 THR A C 1
ATOM 573 O O . THR A 1 72 ? 4.064 -5.224 -21.454 1.00 91.75 72 THR A O 1
ATOM 576 N N . LYS A 1 73 ? 4.090 -3.159 -22.334 1.00 91.38 73 LYS A N 1
ATOM 577 C CA . LYS A 1 73 ? 4.720 -3.532 -23.613 1.00 91.38 73 LYS A CA 1
ATOM 578 C C . LYS A 1 73 ? 6.183 -3.957 -23.471 1.00 91.38 73 LYS A C 1
ATOM 580 O O . LYS A 1 73 ? 6.655 -4.777 -24.254 1.00 91.38 73 LYS A O 1
ATOM 585 N N . THR A 1 74 ? 6.907 -3.378 -22.517 1.00 91.56 74 THR A N 1
ATOM 586 C CA . THR A 1 74 ? 8.358 -3.577 -22.347 1.00 91.56 74 THR A CA 1
ATOM 587 C C . THR A 1 74 ? 8.719 -4.299 -21.050 1.00 91.56 74 THR A C 1
ATOM 589 O O . THR A 1 74 ? 9.882 -4.652 -20.856 1.00 91.56 74 THR A O 1
ATOM 592 N N . ASP A 1 75 ? 7.739 -4.496 -20.162 1.00 87.62 75 ASP A N 1
ATOM 593 C CA . ASP A 1 75 ? 7.897 -4.937 -18.770 1.00 87.62 75 ASP A CA 1
ATOM 594 C C . ASP A 1 75 ? 8.880 -4.057 -17.968 1.00 87.62 75 ASP A C 1
ATOM 596 O O . ASP A 1 75 ? 9.478 -4.469 -16.971 1.00 87.62 75 ASP A O 1
ATOM 600 N N . GLN A 1 76 ? 9.070 -2.805 -18.401 1.00 88.25 76 GLN A N 1
ATOM 601 C CA . GLN A 1 76 ? 9.961 -1.869 -17.733 1.00 88.25 76 GLN A CA 1
ATOM 602 C C . GLN A 1 76 ? 9.317 -1.341 -16.448 1.00 88.25 76 GLN A C 1
ATOM 604 O O . GLN A 1 76 ? 8.216 -0.794 -16.458 1.00 88.25 76 GLN A O 1
ATOM 609 N N . VAL A 1 77 ? 10.054 -1.408 -15.336 1.00 87.81 77 VAL A N 1
ATOM 610 C CA . VAL A 1 77 ? 9.648 -0.777 -14.073 1.00 87.81 77 VAL A CA 1
ATOM 611 C C . VAL A 1 77 ? 9.766 0.745 -14.185 1.00 87.81 77 VAL A C 1
ATOM 613 O O . VAL A 1 77 ? 10.855 1.293 -14.377 1.00 87.81 77 VAL A O 1
ATOM 616 N N . ILE A 1 78 ? 8.632 1.422 -14.026 1.00 85.00 78 ILE A N 1
ATOM 617 C CA . ILE A 1 78 ? 8.493 2.884 -14.014 1.00 85.00 78 ILE A CA 1
ATOM 618 C C . ILE A 1 78 ? 8.701 3.414 -12.593 1.00 85.00 78 ILE A C 1
ATOM 620 O O . ILE A 1 78 ? 9.378 4.419 -12.372 1.00 85.00 78 ILE A O 1
ATOM 624 N N . PHE A 1 79 ? 8.120 2.722 -11.617 1.00 83.44 79 PHE A N 1
ATOM 625 C CA . PHE A 1 79 ? 8.177 3.077 -10.206 1.00 83.44 79 PHE A CA 1
ATOM 626 C C . PHE A 1 79 ? 8.187 1.808 -9.361 1.00 83.44 79 PHE A C 1
ATOM 628 O O . PHE A 1 79 ? 7.557 0.815 -9.717 1.00 83.44 79 PHE A O 1
ATOM 635 N N . SER A 1 80 ? 8.884 1.845 -8.231 1.00 86.62 80 SER A N 1
ATOM 636 C CA . SER A 1 80 ? 8.868 0.754 -7.265 1.00 86.62 80 SER A CA 1
ATOM 637 C C . SER A 1 80 ? 9.018 1.277 -5.845 1.00 86.62 80 SER A C 1
ATOM 639 O O . SER A 1 80 ? 9.864 2.136 -5.587 1.00 86.62 80 SER A O 1
ATOM 641 N N . ALA A 1 81 ? 8.262 0.697 -4.923 1.00 83.94 81 ALA A N 1
ATOM 642 C CA . ALA A 1 81 ? 8.409 0.881 -3.489 1.00 83.94 81 ALA A CA 1
ATOM 643 C C . ALA A 1 81 ? 8.400 -0.483 -2.795 1.00 83.94 81 ALA A C 1
ATOM 645 O O . ALA A 1 81 ? 7.679 -1.392 -3.203 1.00 83.94 81 ALA A O 1
ATOM 646 N N . GLN A 1 82 ? 9.193 -0.616 -1.736 1.00 85.62 82 GLN A N 1
ATOM 647 C CA . GLN A 1 82 ? 9.272 -1.827 -0.930 1.00 85.62 82 GLN A CA 1
ATOM 648 C C . GLN A 1 82 ? 9.155 -1.455 0.541 1.00 85.62 82 GLN A C 1
ATOM 650 O O . GLN A 1 82 ? 9.787 -0.501 0.994 1.00 85.62 82 GLN A O 1
ATOM 655 N N . LEU A 1 83 ? 8.330 -2.200 1.268 1.00 79.88 83 LEU A N 1
ATOM 656 C CA . LEU A 1 83 ? 8.066 -1.987 2.681 1.00 79.88 83 LEU A CA 1
ATOM 657 C C . LEU A 1 83 ? 8.169 -3.335 3.392 1.00 79.88 83 LEU A C 1
ATOM 659 O O . LEU A 1 83 ? 7.375 -4.249 3.161 1.00 79.88 83 LEU A O 1
ATOM 663 N N . GLU A 1 84 ? 9.192 -3.473 4.229 1.00 82.19 84 GLU A N 1
ATOM 664 C CA . GLU A 1 84 ? 9.403 -4.682 5.022 1.00 82.19 84 GLU A CA 1
ATOM 665 C C . GLU A 1 84 ? 8.353 -4.794 6.130 1.00 82.19 84 GLU A C 1
ATOM 667 O O . GLU A 1 84 ? 7.864 -3.788 6.646 1.00 82.19 84 GLU A O 1
ATOM 672 N N . ASN A 1 85 ? 8.020 -6.028 6.510 1.00 78.56 85 ASN A N 1
ATOM 673 C CA . ASN A 1 85 ? 7.072 -6.356 7.582 1.00 78.56 85 ASN A CA 1
ATOM 674 C C . ASN A 1 85 ? 5.634 -5.840 7.367 1.00 78.56 85 ASN A C 1
ATOM 676 O O . ASN A 1 85 ? 4.800 -5.934 8.263 1.00 78.56 85 ASN A O 1
ATOM 680 N N . TYR A 1 86 ? 5.303 -5.332 6.180 1.00 78.81 86 TYR A N 1
ATOM 681 C CA . TYR A 1 86 ? 3.964 -4.838 5.855 1.00 78.81 86 TYR A CA 1
ATOM 682 C C . TYR A 1 86 ? 2.931 -5.949 5.636 1.00 78.81 86 TYR A C 1
ATOM 684 O O . TYR A 1 86 ? 1.736 -5.683 5.711 1.00 78.81 86 TYR A O 1
ATOM 692 N N . PHE A 1 87 ? 3.372 -7.184 5.405 1.00 85.31 87 PHE A N 1
ATOM 693 C CA . PHE A 1 87 ? 2.526 -8.382 5.427 1.00 85.31 87 PHE A CA 1
ATOM 694 C C . PHE A 1 87 ? 2.626 -9.165 6.747 1.00 85.31 87 PHE A C 1
ATOM 696 O O . PHE A 1 87 ? 2.193 -10.312 6.828 1.00 85.31 87 PHE A O 1
ATOM 703 N N . SER A 1 88 ? 3.119 -8.531 7.814 1.00 85.56 88 SER A N 1
ATOM 704 C CA . SER A 1 88 ? 3.070 -9.100 9.159 1.00 85.56 88 SER A CA 1
ATOM 705 C C . SER A 1 88 ? 1.673 -8.950 9.765 1.00 85.56 88 SER A C 1
ATOM 707 O O . SER A 1 88 ? 1.311 -7.886 10.277 1.00 85.56 88 SER A O 1
ATOM 709 N N . TYR A 1 89 ? 0.871 -10.018 9.721 1.00 82.81 89 TYR A N 1
ATOM 710 C CA . TYR A 1 89 ? -0.507 -9.968 10.221 1.00 82.81 89 TYR A CA 1
ATOM 711 C C . TYR A 1 89 ? -0.563 -9.614 11.708 1.00 82.81 89 TYR A C 1
ATOM 713 O O . TYR A 1 89 ? -1.271 -8.692 12.099 1.00 82.81 89 TYR A O 1
ATOM 721 N N . ASN A 1 90 ? 0.208 -10.320 12.538 1.00 78.94 90 ASN A N 1
ATOM 722 C CA . ASN A 1 90 ? 0.192 -10.090 13.979 1.00 78.94 90 ASN A CA 1
ATOM 723 C C . ASN A 1 90 ? 0.784 -8.726 14.338 1.00 78.94 90 ASN A C 1
ATOM 725 O O . ASN A 1 90 ? 0.279 -8.098 15.257 1.00 78.94 90 ASN A O 1
ATOM 729 N N . ALA A 1 91 ? 1.764 -8.198 13.587 1.00 78.75 91 ALA A N 1
ATOM 730 C CA . ALA A 1 91 ? 2.239 -6.847 13.872 1.00 78.75 91 ALA A CA 1
ATOM 731 C C . ALA A 1 91 ? 1.128 -5.838 13.589 1.00 78.75 91 ALA A C 1
ATOM 733 O O . ALA A 1 91 ? 0.892 -4.964 14.409 1.00 78.75 91 ALA A O 1
ATOM 734 N N . GLN A 1 92 ? 0.388 -5.978 12.485 1.00 79.75 92 GLN A N 1
ATOM 735 C CA . GLN A 1 92 ? -0.737 -5.083 12.205 1.00 79.75 92 GLN A CA 1
ATOM 736 C C . GLN A 1 92 ? -1.918 -5.266 13.168 1.00 79.75 92 GLN A C 1
ATOM 738 O O . GLN A 1 92 ? -2.576 -4.291 13.539 1.00 79.75 92 GLN A O 1
ATOM 743 N N . LYS A 1 93 ? -2.181 -6.504 13.589 1.00 78.88 93 LYS A N 1
ATOM 744 C CA . LYS A 1 93 ? -3.241 -6.834 14.540 1.00 78.88 93 LYS A CA 1
ATOM 745 C C . LYS A 1 93 ? -2.939 -6.286 15.938 1.00 78.88 93 LYS A C 1
ATOM 747 O O . LYS A 1 93 ? -3.764 -5.601 16.532 1.00 78.88 93 LYS A O 1
ATOM 752 N N . ASP A 1 94 ? -1.734 -6.524 16.434 1.00 72.62 94 ASP A N 1
ATOM 753 C CA . ASP A 1 94 ? -1.347 -6.173 17.802 1.00 72.62 94 ASP A CA 1
ATOM 754 C C . ASP A 1 94 ? -1.021 -4.674 17.956 1.00 72.62 94 ASP A C 1
ATOM 756 O O . ASP A 1 94 ? -0.860 -4.180 19.072 1.00 72.62 94 ASP A O 1
ATOM 760 N N . LEU A 1 95 ? -0.993 -3.907 16.852 1.00 65.38 95 LEU A N 1
ATOM 761 C CA . LEU A 1 95 ? -0.970 -2.438 16.895 1.00 65.38 95 LEU A CA 1
ATOM 762 C C . LEU A 1 95 ? -2.211 -1.845 17.583 1.00 65.38 95 LEU A C 1
ATOM 764 O O . LEU A 1 95 ? -2.128 -0.735 18.118 1.00 65.38 95 LEU A O 1
ATOM 768 N N . ILE A 1 96 ? -3.350 -2.546 17.580 1.00 62.00 96 ILE A N 1
ATOM 769 C CA . ILE A 1 96 ? -4.512 -2.172 18.391 1.00 62.00 96 ILE A CA 1
ATOM 770 C C . ILE A 1 96 ? -4.311 -2.764 19.785 1.00 62.00 96 ILE A C 1
ATOM 772 O O . ILE A 1 96 ? -4.596 -3.933 20.035 1.00 62.00 96 ILE A O 1
ATOM 776 N N . GLY A 1 97 ? -3.825 -1.935 20.711 1.00 58.94 97 GLY A N 1
ATOM 777 C CA . GLY A 1 97 ? -3.886 -2.257 22.133 1.00 58.94 97 GLY A CA 1
ATOM 778 C C . GLY A 1 97 ? -5.335 -2.524 22.549 1.00 58.94 97 GLY A C 1
ATOM 779 O O . GLY A 1 97 ? -6.271 -1.967 21.973 1.00 58.94 97 GLY A O 1
ATOM 780 N N . SER A 1 98 ? -5.535 -3.391 23.541 1.00 56.62 98 SER A N 1
ATOM 781 C CA . SER A 1 98 ? -6.872 -3.748 24.021 1.00 56.62 98 SER A CA 1
ATOM 782 C C . SER A 1 98 ? -7.690 -2.493 24.368 1.00 56.62 98 SER A C 1
ATOM 784 O O . SER A 1 98 ? -7.374 -1.815 25.345 1.00 56.62 98 SER A O 1
ATOM 786 N N . GLY A 1 99 ? -8.734 -2.201 23.584 1.00 65.44 99 GLY A N 1
ATOM 787 C CA . GLY A 1 99 ? -9.661 -1.085 23.817 1.00 65.44 99 GLY A CA 1
ATOM 788 C C . GLY A 1 99 ? -9.620 0.056 22.792 1.00 65.44 99 GLY A C 1
ATOM 789 O O . GLY A 1 99 ? -10.532 0.880 22.803 1.00 65.44 99 GLY A O 1
ATOM 790 N N . ASP A 1 100 ? -8.635 0.095 21.889 1.00 76.12 100 ASP A N 1
ATOM 791 C CA . ASP A 1 100 ? -8.572 1.116 20.833 1.00 76.12 100 ASP A CA 1
ATOM 792 C C . ASP A 1 100 ? -9.456 0.748 19.624 1.00 76.12 100 ASP A C 1
ATOM 794 O O . ASP A 1 100 ? -9.600 -0.426 19.271 1.00 76.12 100 ASP A O 1
ATOM 798 N N . LYS A 1 101 ? -10.041 1.746 18.946 1.00 86.19 101 LYS A N 1
ATOM 799 C CA . LYS A 1 101 ? -10.770 1.508 17.688 1.00 86.19 101 LYS A CA 1
ATOM 800 C C . LYS A 1 101 ? -9.784 1.331 16.526 1.00 86.19 101 LYS A C 1
ATOM 802 O O . LYS A 1 101 ? -8.824 2.104 16.435 1.00 86.19 101 LYS A O 1
ATOM 807 N N . PRO A 1 102 ? -10.040 0.410 15.577 1.00 87.50 102 PRO A N 1
ATOM 808 C CA . PRO A 1 102 ? -9.203 0.258 14.386 1.00 87.50 102 PRO A CA 1
ATOM 809 C C . PRO A 1 102 ? -8.964 1.557 13.618 1.00 87.50 102 PRO A C 1
ATOM 811 O O . PRO A 1 102 ? -7.831 1.859 13.243 1.00 87.50 102 PRO A O 1
ATOM 814 N N . THR A 1 103 ? -10.001 2.379 13.464 1.00 90.88 103 THR A N 1
ATOM 815 C CA . THR A 1 103 ? -9.930 3.680 12.784 1.00 90.88 103 THR A CA 1
ATOM 816 C C . THR A 1 103 ? -8.936 4.643 13.432 1.00 90.88 103 THR A C 1
ATOM 818 O O . THR A 1 103 ? -8.231 5.364 12.724 1.00 90.88 103 THR A O 1
ATOM 821 N N . ASP A 1 104 ? -8.816 4.637 14.760 1.00 88.31 104 ASP A N 1
ATOM 822 C CA . ASP A 1 104 ? -7.939 5.558 15.490 1.00 88.31 104 ASP A CA 1
ATOM 823 C C . ASP A 1 104 ? -6.467 5.183 15.271 1.00 88.31 104 ASP A C 1
ATOM 825 O O . ASP A 1 104 ? -5.622 6.044 15.006 1.00 88.31 104 ASP A O 1
ATOM 829 N N . LYS A 1 105 ? -6.154 3.881 15.285 1.00 82.88 105 LYS A N 1
ATOM 830 C CA . LYS A 1 105 ? -4.803 3.387 14.976 1.00 82.88 105 LYS A CA 1
ATOM 831 C C . LYS A 1 105 ? -4.443 3.559 13.512 1.00 82.88 105 LYS A C 1
ATOM 833 O O . LYS A 1 105 ? -3.331 3.997 13.226 1.00 82.88 105 LYS A O 1
ATOM 838 N N . LEU A 1 106 ? -5.359 3.261 12.591 1.00 87.69 106 LEU A N 1
ATOM 839 C CA . LEU A 1 106 ? -5.130 3.501 11.166 1.00 87.69 106 LEU A CA 1
ATOM 840 C C . LEU A 1 106 ? -4.870 4.990 10.904 1.00 87.69 106 LEU A C 1
ATOM 842 O O . LEU A 1 106 ? -3.915 5.326 10.203 1.00 87.69 106 LEU A O 1
ATOM 846 N N . THR A 1 107 ? -5.642 5.878 11.540 1.00 90.56 107 THR A N 1
ATOM 847 C CA . THR A 1 107 ? -5.411 7.331 11.504 1.00 90.56 107 THR A CA 1
ATOM 848 C C . THR A 1 107 ? -4.018 7.677 12.014 1.00 90.56 107 THR A C 1
ATOM 850 O O . THR A 1 107 ? -3.272 8.381 11.333 1.00 90.56 107 THR A O 1
ATOM 853 N N . PHE A 1 108 ? -3.631 7.168 13.185 1.00 85.62 108 PHE A N 1
ATOM 854 C CA . PHE A 1 108 ? -2.307 7.412 13.753 1.00 85.62 108 PHE A CA 1
ATOM 855 C C . PHE A 1 108 ? -1.186 6.935 12.818 1.00 85.62 108 PHE A C 1
ATOM 857 O O . PHE A 1 108 ? -0.289 7.710 12.494 1.00 85.62 108 PHE A O 1
ATOM 864 N N . MET A 1 109 ? -1.260 5.697 12.327 1.00 83.31 109 MET A N 1
ATOM 865 C CA . MET A 1 109 ? -0.256 5.110 11.438 1.00 83.31 109 MET A CA 1
ATOM 866 C C . MET A 1 109 ? -0.116 5.907 10.138 1.00 83.31 109 MET A C 1
ATOM 868 O O . MET A 1 109 ? 0.991 6.297 9.765 1.00 83.31 109 MET A O 1
ATOM 872 N N . LEU A 1 110 ? -1.234 6.213 9.474 1.00 87.69 110 LEU A N 1
ATOM 873 C CA . LEU A 1 110 ? -1.233 6.997 8.241 1.00 87.69 110 LEU A CA 1
ATOM 874 C C . LEU A 1 110 ? -0.672 8.402 8.478 1.00 87.69 110 LEU A C 1
ATOM 876 O O . LEU A 1 110 ? 0.230 8.826 7.759 1.00 87.69 110 LEU A O 1
ATOM 880 N N . THR A 1 111 ? -1.152 9.114 9.497 1.00 86.75 111 THR A N 1
ATOM 881 C CA . THR A 1 111 ? -0.766 10.516 9.732 1.00 86.75 111 THR A CA 1
ATOM 882 C C . THR A 1 111 ? 0.650 10.682 10.273 1.00 86.75 111 THR A C 1
ATOM 884 O O . THR A 1 111 ? 1.307 11.665 9.930 1.00 86.75 111 THR A O 1
ATOM 887 N N . LYS A 1 112 ? 1.140 9.755 11.104 1.00 81.44 112 LYS A N 1
ATOM 888 C CA . LYS A 1 112 ? 2.463 9.868 11.737 1.00 81.44 112 LYS A CA 1
ATOM 889 C C . LYS A 1 112 ? 3.575 9.208 10.942 1.00 81.44 112 LYS A C 1
ATOM 891 O O . LYS A 1 112 ? 4.662 9.775 10.880 1.00 81.44 112 LYS A O 1
ATOM 896 N N . ASN A 1 113 ? 3.310 8.062 10.317 1.00 76.44 113 ASN A N 1
ATOM 897 C CA . ASN A 1 113 ? 4.380 7.245 9.743 1.00 76.44 113 ASN A CA 1
ATOM 898 C C . ASN A 1 113 ? 4.436 7.331 8.215 1.00 76.44 113 ASN A C 1
ATOM 900 O O . ASN A 1 113 ? 5.526 7.292 7.648 1.00 76.44 113 ASN A O 1
ATOM 904 N N . TYR A 1 114 ? 3.289 7.467 7.540 1.00 82.75 114 TYR A N 1
ATOM 905 C CA . TYR A 1 114 ? 3.229 7.245 6.091 1.00 82.75 114 TYR A CA 1
ATOM 906 C C . TYR A 1 114 ? 2.984 8.505 5.268 1.00 82.75 114 TYR A C 1
ATOM 908 O O . TYR A 1 114 ? 3.756 8.792 4.355 1.00 82.75 114 TYR A O 1
ATOM 916 N N . LEU A 1 115 ? 1.961 9.295 5.594 1.00 88.25 115 LEU A N 1
ATOM 917 C CA . LEU A 1 115 ? 1.579 10.465 4.801 1.00 88.25 115 LEU A CA 1
ATOM 918 C C . LEU A 1 115 ? 2.692 11.517 4.687 1.00 88.25 115 LEU A C 1
ATOM 920 O O . LEU A 1 115 ? 2.907 11.984 3.569 1.00 88.25 115 LEU A O 1
ATOM 924 N N . PRO A 1 116 ? 3.459 11.857 5.745 1.00 86.69 116 PRO A N 1
ATOM 925 C CA . PRO A 1 116 ? 4.581 12.788 5.607 1.00 86.69 116 PRO A CA 1
ATOM 926 C C . PRO A 1 116 ? 5.671 12.265 4.659 1.00 86.69 116 PRO A C 1
ATOM 928 O O . PRO A 1 116 ? 6.196 13.011 3.831 1.00 86.69 116 PRO A O 1
ATOM 931 N N . LEU A 1 117 ? 5.978 10.964 4.736 1.00 83.56 117 LEU A N 1
ATOM 932 C CA . LEU A 1 117 ? 6.964 10.320 3.869 1.00 83.56 117 LEU A CA 1
ATOM 933 C C . LEU A 1 117 ? 6.487 10.295 2.412 1.00 83.56 117 LEU A C 1
ATOM 935 O O . LEU A 1 117 ? 7.238 10.651 1.503 1.00 83.56 117 LEU A O 1
ATOM 939 N N . TRP A 1 118 ? 5.235 9.904 2.178 1.00 86.50 118 TRP A N 1
ATOM 940 C CA . TRP A 1 118 ? 4.643 9.897 0.842 1.00 86.50 118 TRP A CA 1
ATOM 941 C C . TRP A 1 118 ? 4.521 11.295 0.257 1.00 86.50 118 TRP A C 1
ATOM 943 O O . TRP A 1 118 ? 4.747 11.450 -0.937 1.00 86.50 118 TRP A O 1
ATOM 953 N N . GLN A 1 119 ? 4.240 12.313 1.070 1.00 88.38 119 GLN A N 1
ATOM 954 C CA . GLN A 1 119 ? 4.183 13.697 0.613 1.00 88.38 119 GLN A CA 1
ATOM 955 C C . GLN A 1 119 ? 5.563 14.175 0.142 1.00 88.38 119 GLN A C 1
ATOM 957 O O . GLN A 1 119 ? 5.694 14.695 -0.969 1.00 88.38 119 GLN A O 1
ATOM 962 N N . ALA A 1 120 ? 6.602 13.954 0.954 1.00 84.06 120 ALA A N 1
ATOM 963 C CA . ALA A 1 120 ? 7.976 14.298 0.593 1.00 84.06 120 ALA A CA 1
ATOM 964 C C . ALA A 1 120 ? 8.426 13.562 -0.681 1.00 84.06 120 ALA A C 1
ATOM 966 O O . ALA A 1 120 ? 9.061 14.146 -1.563 1.00 84.06 120 ALA A O 1
ATOM 967 N N . ASN A 1 121 ? 8.043 12.289 -0.806 1.00 81.50 121 ASN A N 1
ATOM 968 C CA . ASN A 1 121 ? 8.298 11.497 -1.999 1.00 81.50 121 ASN A CA 1
ATOM 969 C C . ASN A 1 121 ? 7.531 12.045 -3.208 1.00 81.50 121 ASN A C 1
ATOM 971 O O . ASN A 1 121 ? 8.154 12.290 -4.234 1.00 81.50 121 ASN A O 1
ATOM 975 N N . GLN A 1 122 ? 6.228 12.299 -3.109 1.00 84.12 122 GLN A N 1
ATOM 976 C CA . GLN A 1 122 ? 5.417 12.789 -4.224 1.00 84.12 122 GLN A CA 1
ATOM 977 C C . GLN A 1 122 ? 6.011 14.057 -4.848 1.00 84.12 122 GLN A C 1
ATOM 979 O O . GLN A 1 122 ? 6.135 14.119 -6.071 1.00 84.12 122 GLN A O 1
ATOM 984 N N . ALA A 1 123 ? 6.428 15.025 -4.025 1.00 78.56 123 ALA A N 1
ATOM 985 C CA . ALA A 1 123 ? 7.102 16.232 -4.503 1.00 78.56 123 ALA A CA 1
ATOM 986 C C . ALA A 1 123 ? 8.407 15.885 -5.242 1.00 78.56 123 ALA A C 1
ATOM 988 O O . ALA A 1 123 ? 8.582 16.213 -6.413 1.00 78.56 123 ALA A O 1
ATOM 989 N N . ARG A 1 124 ? 9.283 15.104 -4.598 1.00 77.31 124 ARG A N 1
ATOM 990 C CA . ARG A 1 124 ? 10.579 14.709 -5.168 1.00 77.31 124 ARG A CA 1
ATOM 991 C C . ARG A 1 124 ? 10.450 13.906 -6.465 1.00 77.31 124 ARG A C 1
ATOM 993 O O . ARG A 1 124 ? 11.274 14.060 -7.364 1.00 77.31 124 ARG A O 1
ATOM 1000 N N . PHE A 1 125 ? 9.478 13.000 -6.544 1.00 74.00 125 PHE A N 1
ATOM 1001 C CA . PHE A 1 125 ? 9.311 12.099 -7.679 1.00 74.00 125 PHE A CA 1
ATOM 1002 C C . PHE A 1 125 ? 8.671 12.797 -8.884 1.00 74.00 125 PHE A C 1
ATOM 1004 O O . PHE A 1 125 ? 9.094 12.522 -10.009 1.00 74.00 125 PHE A O 1
ATOM 1011 N N . LYS A 1 126 ? 7.726 13.724 -8.661 1.00 73.25 126 LYS A N 1
ATOM 1012 C CA . LYS A 1 126 ? 7.190 14.588 -9.725 1.00 73.25 126 LYS A CA 1
ATOM 1013 C C . LYS A 1 126 ? 8.310 15.391 -10.388 1.00 73.25 126 LYS A C 1
ATOM 1015 O O . LYS A 1 126 ? 8.446 15.341 -11.607 1.00 73.25 126 LYS A O 1
ATOM 1020 N N . ASP A 1 127 ? 9.165 16.019 -9.585 1.00 69.62 127 ASP A N 1
ATOM 1021 C CA . ASP A 1 127 ? 10.232 16.883 -10.097 1.00 69.62 127 ASP A CA 1
ATOM 1022 C C . ASP A 1 127 ? 11.361 16.092 -10.774 1.00 69.62 127 ASP A C 1
ATOM 1024 O O . ASP A 1 127 ? 11.866 16.487 -11.823 1.00 69.62 127 ASP A O 1
ATOM 1028 N N . LYS A 1 128 ? 11.772 14.958 -10.188 1.00 66.00 128 LYS A N 1
ATOM 1029 C CA . LYS A 1 128 ? 12.958 14.213 -10.643 1.00 66.00 128 LYS A CA 1
ATOM 1030 C C . LYS A 1 128 ? 12.687 13.226 -11.780 1.00 66.00 128 LYS A C 1
ATOM 1032 O O . LYS A 1 128 ? 13.583 12.982 -12.584 1.00 66.00 128 LYS A O 1
ATOM 1037 N N . TYR A 1 129 ? 11.509 12.606 -11.806 1.00 65.38 129 TYR A N 1
ATOM 1038 C CA . TYR A 1 129 ? 11.208 11.502 -12.727 1.00 65.38 129 TYR A CA 1
ATOM 1039 C C . TYR A 1 129 ? 10.026 11.799 -13.650 1.00 65.38 129 TYR A C 1
ATOM 1041 O O . TYR A 1 129 ? 9.575 10.897 -14.351 1.00 65.38 129 TYR A O 1
ATOM 1049 N N . SER A 1 130 ? 9.524 13.040 -13.641 1.00 70.44 130 SER A N 1
ATOM 1050 C CA . SER A 1 130 ? 8.407 13.491 -14.480 1.00 70.44 130 SER A CA 1
ATOM 1051 C C . SER A 1 130 ? 7.201 12.548 -14.422 1.00 70.44 130 SER A C 1
ATOM 1053 O O . SER A 1 130 ? 6.504 12.350 -15.417 1.00 70.44 130 SER A O 1
ATOM 1055 N N . LEU A 1 131 ? 6.957 11.942 -13.254 1.00 70.38 131 LEU A N 1
ATOM 1056 C CA . LEU A 1 131 ? 5.813 11.059 -13.074 1.00 70.38 131 LEU A CA 1
ATOM 1057 C C . LEU A 1 131 ? 4.530 11.885 -13.191 1.00 70.38 131 LEU A C 1
ATOM 1059 O O . LEU A 1 131 ? 4.311 12.824 -12.425 1.00 70.38 131 LEU A O 1
ATOM 1063 N N . SER A 1 132 ? 3.657 11.501 -14.120 1.00 78.81 132 SER A N 1
ATOM 1064 C CA . SER A 1 132 ? 2.356 12.150 -14.334 1.00 78.81 132 SER A CA 1
ATOM 1065 C C . SER A 1 132 ? 1.376 11.939 -13.173 1.00 78.81 132 SER A C 1
ATOM 1067 O O . SER A 1 132 ? 0.392 12.665 -13.044 1.00 78.81 132 SER A O 1
ATOM 1069 N N . ARG A 1 133 ? 1.646 10.956 -12.307 1.00 84.44 133 ARG A N 1
ATOM 1070 C CA . ARG A 1 133 ? 0.853 10.608 -11.124 1.00 84.44 133 ARG A CA 1
ATOM 1071 C C . ARG A 1 133 ? 1.734 10.020 -10.030 1.00 84.44 133 ARG A C 1
ATOM 1073 O O . ARG A 1 133 ? 2.843 9.566 -10.299 1.00 84.44 133 ARG A O 1
ATOM 1080 N N . PHE A 1 134 ? 1.208 9.962 -8.813 1.00 84.38 134 PHE A N 1
ATOM 1081 C CA . PHE A 1 134 ? 1.865 9.280 -7.701 1.00 84.38 134 PHE A CA 1
ATOM 1082 C C . PHE A 1 134 ? 0.889 8.285 -7.058 1.00 84.38 134 PHE A C 1
ATOM 1084 O O . PHE A 1 134 ? -0.024 8.722 -6.348 1.00 84.38 134 PHE A O 1
ATOM 1091 N N . PRO A 1 135 ? 1.023 6.975 -7.342 1.00 88.94 135 PRO A N 1
ATOM 1092 C CA . PRO A 1 135 ? 0.198 5.968 -6.694 1.00 88.94 135 PRO A CA 1
ATOM 1093 C C . PRO A 1 135 ? 0.554 5.831 -5.220 1.00 88.94 135 PRO A C 1
ATOM 1095 O O . PRO A 1 135 ? 1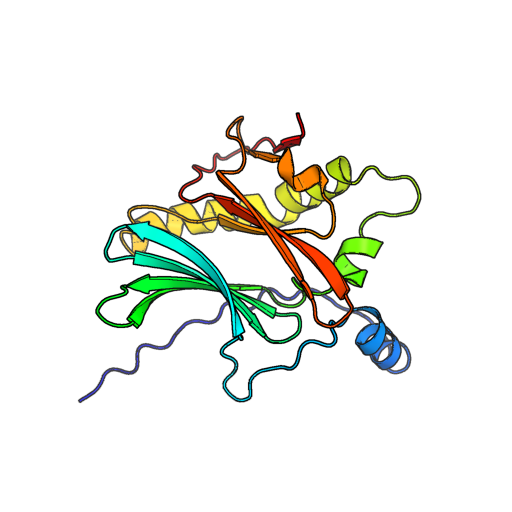.715 5.951 -4.826 1.00 88.94 135 PRO A O 1
ATOM 1098 N N . ILE A 1 136 ? -0.456 5.525 -4.415 1.00 89.88 136 ILE A N 1
ATOM 1099 C CA . ILE A 1 136 ? -0.294 5.188 -3.004 1.00 89.88 136 ILE A CA 1
ATOM 1100 C C . ILE A 1 136 ? -1.075 3.911 -2.756 1.00 89.88 136 ILE A C 1
ATOM 1102 O O . ILE A 1 136 ? -2.249 3.823 -3.098 1.00 89.88 136 ILE A O 1
ATOM 1106 N N . ALA A 1 137 ? -0.420 2.926 -2.161 1.00 91.94 137 ALA A N 1
ATOM 1107 C CA . ALA A 1 137 ? -1.019 1.642 -1.856 1.00 91.94 137 ALA A CA 1
ATOM 1108 C C . ALA A 1 137 ? -0.569 1.172 -0.479 1.00 91.94 137 ALA A C 1
ATOM 1110 O O . ALA A 1 137 ? 0.511 1.539 -0.003 1.00 91.94 137 ALA A O 1
ATOM 1111 N N . GLY A 1 138 ? -1.377 0.321 0.134 1.00 90.44 138 GLY A N 1
ATOM 1112 C CA . GLY A 1 138 ? -1.016 -0.333 1.375 1.00 90.44 138 GLY A CA 1
ATOM 1113 C C . GLY A 1 138 ? -1.885 -1.541 1.660 1.00 90.44 138 GLY A C 1
ATOM 1114 O O . GLY A 1 138 ? -2.724 -1.956 0.861 1.00 90.44 138 GLY A O 1
ATOM 1115 N N . THR A 1 139 ? -1.658 -2.107 2.835 1.00 91.19 139 THR A N 1
ATOM 1116 C CA . THR A 1 139 ? -2.373 -3.276 3.335 1.00 91.19 139 THR A CA 1
ATOM 1117 C C . THR A 1 139 ? -2.986 -2.941 4.685 1.00 91.19 139 THR A C 1
ATOM 1119 O O . THR A 1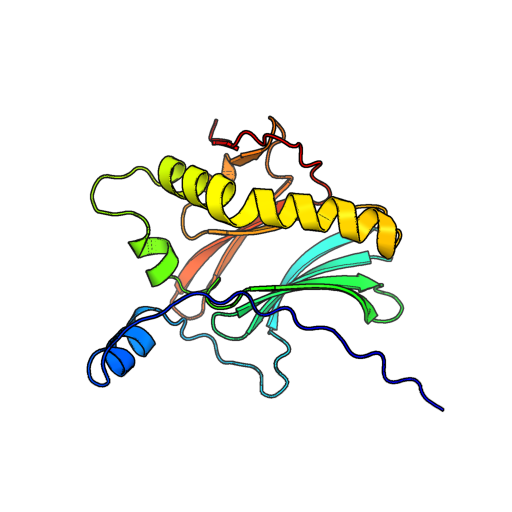 139 ? -2.505 -2.056 5.399 1.00 91.19 139 THR A O 1
ATOM 1122 N N . SER A 1 140 ? -4.078 -3.614 5.022 1.00 90.94 140 SER A N 1
ATOM 1123 C CA . SER A 1 140 ? -4.670 -3.569 6.352 1.00 90.94 140 SER A CA 1
ATOM 1124 C C . SER A 1 140 ? -5.259 -4.925 6.704 1.00 90.94 140 SER A C 1
ATOM 1126 O O . SER A 1 140 ? -5.778 -5.616 5.831 1.00 90.94 140 SER A O 1
ATOM 1128 N N . VAL A 1 141 ? -5.235 -5.284 7.982 1.00 91.06 141 VAL A N 1
ATOM 1129 C CA . VAL A 1 141 ? -6.000 -6.423 8.518 1.00 91.06 141 VAL A CA 1
ATOM 1130 C C . VAL A 1 141 ? -7.413 -6.017 8.966 1.00 91.06 141 VAL A C 1
ATOM 1132 O O . VAL A 1 141 ? -8.191 -6.861 9.405 1.00 91.06 141 VAL A O 1
ATOM 1135 N N . TYR A 1 142 ? -7.754 -4.728 8.847 1.00 91.50 142 TYR A N 1
ATOM 1136 C CA . TYR A 1 142 ? -8.993 -4.137 9.346 1.00 91.50 142 TYR A CA 1
ATOM 1137 C C . TYR A 1 142 ? -9.934 -3.733 8.200 1.00 91.50 142 TYR A C 1
ATOM 1139 O O . TYR A 1 142 ? -9.526 -2.956 7.329 1.00 91.50 142 TYR A O 1
ATOM 1147 N N . PRO A 1 143 ? -11.193 -4.216 8.182 1.00 94.25 143 PRO A N 1
ATOM 1148 C CA . PRO A 1 143 ? -12.160 -3.892 7.129 1.00 94.25 143 PRO A CA 1
ATOM 1149 C C . PRO A 1 143 ? -12.506 -2.404 7.046 1.00 94.25 143 PRO A C 1
ATOM 1151 O O . PRO A 1 143 ? -12.913 -1.935 5.983 1.00 94.25 143 PRO A O 1
ATOM 1154 N N . GLU A 1 144 ? -12.334 -1.652 8.133 1.00 94.25 144 GLU A N 1
ATOM 1155 C CA . GLU A 1 144 ? -12.609 -0.217 8.224 1.00 94.25 144 GLU A CA 1
ATOM 1156 C C . GLU A 1 144 ? -11.837 0.590 7.174 1.00 94.25 144 GLU A C 1
ATOM 1158 O O . GLU A 1 144 ? -12.299 1.651 6.761 1.00 94.25 144 GLU A O 1
ATOM 1163 N N . ILE A 1 145 ? -10.720 0.068 6.649 1.00 95.06 145 ILE A N 1
ATOM 1164 C CA . ILE A 1 145 ? -9.980 0.700 5.549 1.00 95.06 145 ILE A CA 1
ATOM 1165 C C . ILE A 1 145 ? -10.839 0.929 4.293 1.00 95.06 145 ILE A C 1
ATOM 1167 O O . ILE A 1 145 ? -10.538 1.822 3.507 1.00 95.06 145 ILE A O 1
ATOM 1171 N N . LYS A 1 146 ? -11.941 0.184 4.120 1.00 96.56 146 LYS A N 1
ATOM 1172 C CA . LYS A 1 146 ? -12.933 0.404 3.051 1.00 96.56 146 LYS A CA 1
ATOM 1173 C C . LYS A 1 146 ? -13.605 1.779 3.121 1.00 96.56 146 LYS A C 1
ATOM 1175 O O . LYS A 1 146 ? -14.092 2.261 2.106 1.00 96.56 146 LYS A O 1
ATOM 1180 N N . GLN A 1 147 ? -13.628 2.401 4.298 1.00 97.38 147 GLN A N 1
ATOM 1181 C CA . GLN A 1 147 ? -14.201 3.731 4.534 1.00 97.38 147 GLN A CA 1
ATOM 1182 C C . GLN A 1 147 ? -13.132 4.834 4.539 1.00 97.38 147 GLN A C 1
ATOM 1184 O O . GLN A 1 147 ? -13.447 5.995 4.798 1.00 97.38 147 GLN A O 1
ATOM 1189 N N . LEU A 1 148 ? -11.866 4.489 4.271 1.00 97.25 148 LEU A N 1
ATOM 1190 C CA . LEU A 1 148 ? -10.759 5.435 4.308 1.00 97.25 148 LEU A CA 1
ATOM 1191 C C . LEU A 1 148 ? -10.996 6.594 3.335 1.00 97.25 148 LEU A C 1
ATOM 1193 O O . LEU A 1 148 ? -11.156 6.395 2.128 1.00 97.25 148 LEU A O 1
ATOM 1197 N N . LYS A 1 149 ? -10.879 7.810 3.863 1.00 97.50 149 LYS A N 1
ATOM 1198 C CA . LYS A 1 149 ? -10.738 9.039 3.089 1.00 97.50 149 LYS A CA 1
ATOM 1199 C C . LYS A 1 149 ? -9.468 9.765 3.500 1.00 97.50 149 LYS A C 1
ATOM 1201 O O . LYS A 1 149 ? -9.165 9.894 4.687 1.00 97.50 149 LYS A O 1
ATOM 1206 N N . ILE A 1 150 ? -8.748 10.293 2.517 1.00 96.06 150 ILE A N 1
ATOM 1207 C CA . ILE A 1 150 ? -7.621 11.200 2.742 1.00 96.06 150 ILE A CA 1
ATOM 1208 C C . ILE A 1 150 ? -7.923 12.516 2.040 1.00 96.06 150 ILE A C 1
ATOM 1210 O O . ILE A 1 150 ? -8.220 12.547 0.848 1.00 96.06 150 ILE A O 1
ATOM 1214 N N . ASN A 1 151 ? -7.865 13.623 2.780 1.00 95.56 151 ASN A N 1
ATOM 1215 C CA . ASN A 1 151 ? -8.244 14.953 2.297 1.00 95.56 151 ASN A CA 1
ATOM 1216 C C . ASN A 1 151 ? -9.670 14.996 1.718 1.00 95.56 151 ASN A C 1
ATOM 1218 O O . ASN A 1 151 ? -9.929 15.721 0.759 1.00 95.56 151 ASN A O 1
ATOM 1222 N N . GLY A 1 152 ? -10.580 14.194 2.281 1.00 95.94 152 GLY A N 1
ATOM 1223 C CA . GLY A 1 152 ? -11.957 14.038 1.804 1.00 95.94 152 GLY A CA 1
ATOM 1224 C C . GLY A 1 152 ? -12.111 13.165 0.553 1.00 95.94 152 GLY A C 1
ATOM 1225 O O . GLY A 1 152 ? -13.240 12.858 0.179 1.00 95.94 152 GLY A O 1
ATOM 1226 N N . LYS A 1 153 ? -11.013 12.726 -0.080 1.00 96.50 153 LYS A N 1
ATOM 1227 C CA . LYS A 1 153 ? -11.059 11.802 -1.216 1.00 96.50 153 LYS A CA 1
ATOM 1228 C C . LYS A 1 153 ? -11.170 10.360 -0.697 1.00 96.50 153 LYS A C 1
ATOM 1230 O O . LYS A 1 153 ? -10.285 9.962 0.061 1.00 96.50 153 LYS A O 1
ATOM 1235 N N . PRO A 1 154 ? -12.201 9.587 -1.084 1.00 97.19 154 PRO A N 1
ATOM 1236 C CA . PRO A 1 154 ? -12.288 8.172 -0.738 1.00 97.19 154 PRO A CA 1
ATOM 1237 C C . PRO A 1 154 ? -11.187 7.370 -1.425 1.00 97.19 154 PRO A C 1
ATOM 1239 O O . PRO A 1 154 ? -10.716 7.748 -2.501 1.00 97.19 154 PRO A O 1
ATOM 1242 N N . VAL A 1 155 ? -10.800 6.264 -0.795 1.00 95.88 155 VAL A N 1
ATOM 1243 C CA . VAL A 1 155 ? -9.931 5.255 -1.402 1.00 95.88 155 VAL A CA 1
ATOM 1244 C C . VAL A 1 155 ? -10.479 4.829 -2.764 1.00 95.88 155 VAL A C 1
ATOM 1246 O O . VAL A 1 155 ? -11.679 4.593 -2.899 1.00 95.88 155 VAL A O 1
ATOM 1249 N N . ASP A 1 156 ? -9.610 4.784 -3.780 1.00 96.31 156 ASP A N 1
ATOM 1250 C CA . ASP A 1 156 ? -10.047 4.498 -5.151 1.00 96.31 156 ASP A CA 1
ATOM 1251 C C . ASP A 1 156 ? -10.470 3.020 -5.266 1.00 96.31 156 ASP A C 1
ATOM 1253 O O . ASP A 1 156 ? -11.511 2.720 -5.846 1.00 96.31 156 ASP A O 1
ATOM 1257 N N . GLU A 1 157 ? -9.701 2.098 -4.670 1.00 96.38 157 GLU A N 1
ATOM 1258 C CA . GLU A 1 157 ? -10.023 0.667 -4.637 1.00 96.38 157 GLU A CA 1
ATOM 1259 C C . GLU A 1 157 ? -9.597 -0.008 -3.327 1.00 96.38 157 GLU A C 1
ATOM 1261 O O . GLU A 1 157 ? -8.541 0.296 -2.768 1.00 96.38 157 GLU A O 1
ATOM 1266 N N . VAL A 1 158 ? -10.388 -0.990 -2.880 1.00 96.81 158 VAL A N 1
ATOM 1267 C CA . VAL A 1 158 ? -10.008 -1.944 -1.828 1.00 96.81 158 VAL A CA 1
ATOM 1268 C C . VAL A 1 158 ? -10.322 -3.361 -2.297 1.00 96.81 158 VAL A C 1
ATOM 1270 O O . VAL A 1 158 ? -11.466 -3.667 -2.636 1.00 96.81 158 VAL A O 1
ATOM 1273 N N . ARG A 1 159 ? -9.306 -4.223 -2.315 1.00 96.88 159 ARG A N 1
ATOM 1274 C CA . ARG A 1 159 ? -9.389 -5.632 -2.715 1.00 96.88 159 ARG A CA 1
ATOM 1275 C C . ARG A 1 159 ? -9.124 -6.523 -1.512 1.00 96.88 159 ARG A C 1
ATOM 1277 O O . ARG A 1 159 ? -8.279 -6.212 -0.676 1.00 96.88 159 ARG A O 1
ATOM 1284 N N . GLU A 1 160 ? -9.864 -7.617 -1.415 1.00 96.81 160 GLU A N 1
ATOM 1285 C CA . GLU A 1 160 ? -9.637 -8.622 -0.382 1.00 96.81 160 GLU A CA 1
ATOM 1286 C C . GLU A 1 160 ? -8.647 -9.667 -0.887 1.00 96.81 160 GLU A C 1
ATOM 1288 O O . GLU A 1 160 ? -8.768 -10.166 -2.003 1.00 96.81 160 GLU A O 1
ATOM 1293 N N . TYR A 1 161 ? -7.680 -10.007 -0.045 1.00 94.75 161 TYR A N 1
ATOM 1294 C CA . TYR A 1 161 ? -6.682 -11.033 -0.306 1.00 94.75 161 TYR A CA 1
ATOM 1295 C C . TYR A 1 161 ? -6.621 -11.979 0.889 1.00 94.75 161 TYR A C 1
ATOM 1297 O O . TYR A 1 161 ? -6.472 -11.533 2.023 1.00 94.75 161 TYR A O 1
ATOM 1305 N N . VAL A 1 162 ? -6.742 -13.281 0.646 1.00 93.50 162 VAL A N 1
ATOM 1306 C CA . VAL A 1 162 ? -6.582 -14.301 1.687 1.00 93.50 162 VAL A CA 1
ATOM 1307 C C . VAL A 1 162 ? -5.170 -14.860 1.591 1.00 93.50 162 VAL A C 1
ATOM 1309 O O . VAL A 1 162 ? -4.774 -15.362 0.538 1.00 93.50 162 VAL A O 1
ATOM 1312 N N . ASP A 1 163 ? -4.405 -14.739 2.674 1.00 89.56 163 ASP A N 1
ATOM 1313 C CA . ASP A 1 163 ? -3.026 -15.218 2.717 1.00 89.56 163 ASP A CA 1
ATOM 1314 C C . ASP A 1 163 ? -2.926 -16.740 2.930 1.00 89.56 163 ASP A C 1
ATOM 1316 O O . ASP A 1 163 ? -3.920 -17.458 3.058 1.00 89.56 163 ASP A O 1
ATOM 1320 N N . TYR A 1 164 ? -1.690 -17.243 2.965 1.00 85.62 164 TYR A N 1
ATOM 1321 C CA . TYR A 1 164 ? -1.388 -18.665 3.159 1.00 85.62 164 TYR A CA 1
ATOM 1322 C C . TYR A 1 164 ? -1.903 -19.233 4.491 1.00 85.62 164 TYR A C 1
ATOM 1324 O O . TYR A 1 164 ? -2.114 -20.439 4.585 1.00 85.62 164 TYR A O 1
ATOM 1332 N N . ASP A 1 165 ? -2.121 -18.382 5.497 1.00 87.75 165 ASP A N 1
ATOM 1333 C CA . ASP A 1 165 ? -2.634 -18.767 6.813 1.00 87.75 165 ASP A CA 1
ATOM 1334 C C . ASP A 1 165 ? -4.170 -18.650 6.890 1.00 87.75 165 ASP A C 1
ATOM 1336 O O . ASP A 1 165 ? -4.754 -18.796 7.966 1.00 87.75 165 ASP A O 1
ATOM 1340 N N . GLY A 1 166 ? -4.843 -18.365 5.768 1.00 90.31 166 GLY A N 1
ATOM 1341 C CA . GLY A 1 166 ? -6.291 -18.172 5.713 1.00 90.31 166 GLY A CA 1
ATOM 1342 C C . GLY A 1 166 ? -6.756 -16.830 6.284 1.00 90.31 166 GLY A C 1
ATOM 1343 O O . GLY A 1 166 ? -7.934 -16.683 6.612 1.00 90.31 166 GLY A O 1
ATOM 1344 N N . ARG A 1 167 ? -5.856 -15.851 6.437 1.00 92.06 167 ARG A N 1
ATOM 1345 C CA . ARG A 1 167 ? -6.180 -14.541 7.013 1.00 92.06 167 ARG A CA 1
ATOM 1346 C C . ARG A 1 167 ? -6.530 -13.546 5.917 1.00 92.06 167 ARG A C 1
ATOM 1348 O O . ARG A 1 167 ? -5.838 -13.452 4.905 1.00 92.06 167 ARG A O 1
ATOM 1355 N N . THR A 1 168 ? -7.584 -12.770 6.147 1.00 93.56 168 THR A N 1
ATOM 1356 C CA . THR A 1 168 ? -8.020 -11.730 5.213 1.00 93.56 168 THR A CA 1
ATOM 1357 C C . THR A 1 168 ? -7.205 -10.454 5.387 1.00 93.56 168 THR A C 1
ATOM 1359 O O . THR A 1 168 ? -7.073 -9.916 6.488 1.00 93.56 168 THR A O 1
ATOM 1362 N N . TRP A 1 169 ? -6.730 -9.949 4.259 1.00 94.75 169 TRP A N 1
ATOM 1363 C CA . TRP A 1 169 ? -6.086 -8.664 4.074 1.00 94.75 169 TRP A CA 1
ATOM 1364 C C . TRP A 1 169 ? -6.944 -7.781 3.180 1.00 94.75 169 TR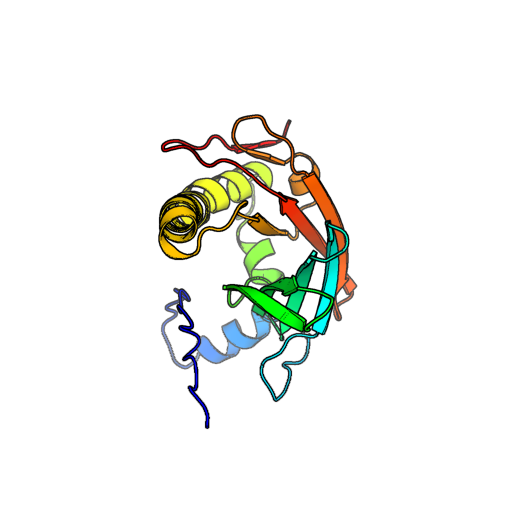P A C 1
ATOM 1366 O O . TRP A 1 169 ? -7.566 -8.249 2.228 1.00 94.75 169 TRP A O 1
ATOM 1376 N N . TYR A 1 170 ? -6.913 -6.486 3.453 1.00 95.12 170 TYR A N 1
ATOM 1377 C CA . TYR A 1 170 ? -7.523 -5.447 2.641 1.00 95.12 170 TYR A CA 1
ATOM 1378 C C . TYR A 1 170 ? -6.404 -4.654 1.964 1.00 95.12 170 TYR A C 1
ATOM 1380 O O . TYR A 1 170 ? -5.716 -3.849 2.601 1.00 95.12 170 TYR A O 1
ATOM 1388 N N . LEU A 1 171 ? -6.192 -4.928 0.679 1.00 95.56 171 LEU A N 1
ATOM 1389 C CA . LEU A 1 171 ? -5.249 -4.220 -0.180 1.00 95.56 171 LEU A CA 1
ATOM 1390 C C . LEU A 1 171 ? -5.936 -2.955 -0.685 1.00 95.56 171 LEU A C 1
ATOM 1392 O O . LEU A 1 171 ? -6.909 -3.034 -1.434 1.00 95.56 171 LEU A O 1
ATOM 1396 N N . TRP A 1 172 ? -5.467 -1.794 -0.253 1.00 95.00 172 TRP A N 1
ATOM 1397 C CA . TRP A 1 172 ? -6.098 -0.517 -0.569 1.00 95.00 1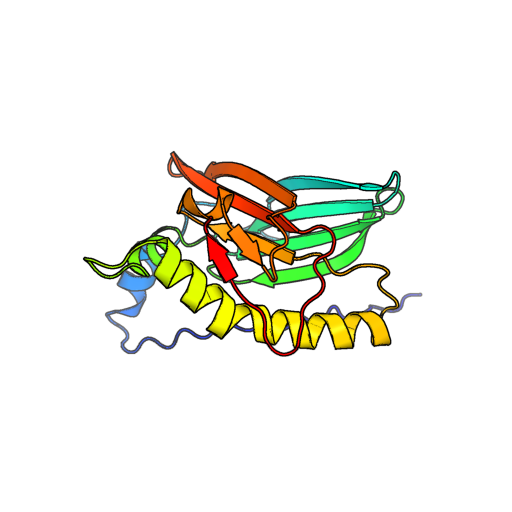72 TRP A CA 1
ATOM 1398 C C . TRP A 1 172 ? -5.197 0.325 -1.470 1.00 95.00 172 TRP A C 1
ATOM 1400 O O . TRP A 1 172 ? -3.968 0.281 -1.357 1.00 95.00 172 TRP A O 1
ATOM 1410 N N . TYR A 1 173 ? -5.810 1.086 -2.375 1.00 95.44 173 TYR A N 1
ATOM 1411 C CA . TYR A 1 173 ? -5.110 1.749 -3.468 1.00 95.44 173 TYR A CA 1
ATOM 1412 C C . TYR A 1 173 ? -5.721 3.112 -3.806 1.00 95.44 173 TYR A C 1
ATOM 1414 O O . TYR A 1 173 ? -6.936 3.270 -3.922 1.00 95.44 173 TYR A O 1
ATOM 1422 N N . TYR A 1 174 ? -4.844 4.094 -3.996 1.00 94.25 174 TYR A N 1
ATOM 1423 C CA . TYR A 1 174 ? -5.115 5.357 -4.663 1.00 94.25 174 TYR A CA 1
ATOM 1424 C C . TYR A 1 174 ? -4.267 5.442 -5.930 1.00 94.25 174 TYR A C 1
ATOM 1426 O O . TYR A 1 174 ? -3.034 5.442 -5.874 1.00 94.25 174 TYR A O 1
ATOM 1434 N N . LYS A 1 175 ? -4.925 5.617 -7.075 1.00 91.88 175 LYS A N 1
ATOM 1435 C CA . LYS A 1 175 ? -4.275 5.743 -8.386 1.00 91.88 175 LYS A CA 1
ATOM 1436 C C . LYS A 1 175 ? -3.452 7.016 -8.506 1.00 91.88 175 LYS A C 1
ATOM 1438 O O . LYS A 1 175 ? -2.371 7.020 -9.104 1.00 91.88 175 LYS A O 1
ATOM 1443 N N . ASN A 1 176 ? -4.005 8.099 -7.965 1.00 90.25 176 ASN A N 1
ATOM 1444 C CA . ASN A 1 176 ? -3.377 9.408 -7.880 1.00 90.25 176 ASN A CA 1
ATOM 1445 C C . ASN A 1 176 ? -4.038 10.202 -6.746 1.00 90.25 176 ASN A C 1
ATOM 1447 O O . ASN A 1 176 ? -5.149 10.721 -6.905 1.00 90.25 176 ASN A O 1
ATOM 1451 N N . LEU A 1 177 ? -3.382 10.259 -5.589 1.00 90.38 177 LEU A N 1
ATOM 1452 C CA . LEU A 1 177 ? -3.819 11.070 -4.456 1.00 90.38 177 LEU A CA 1
ATOM 1453 C C . LEU A 1 177 ? -2.887 12.269 -4.311 1.00 90.38 177 LEU A C 1
ATOM 1455 O O . LEU A 1 177 ? -1.670 12.118 -4.233 1.00 90.38 177 LEU A O 1
ATOM 1459 N N . GLU A 1 178 ? -3.458 13.466 -4.270 1.00 90.69 178 GLU A N 1
ATOM 1460 C CA . GLU A 1 178 ? -2.699 14.680 -4.002 1.00 90.69 178 GLU A CA 1
ATOM 1461 C C . GLU A 1 178 ? -2.549 14.885 -2.492 1.00 90.69 178 GLU A C 1
ATOM 1463 O O . GLU A 1 178 ? -3.534 15.066 -1.765 1.00 90.69 178 GLU A O 1
ATOM 1468 N N . LEU A 1 179 ? -1.302 14.834 -2.022 1.00 91.06 179 LEU A N 1
ATOM 1469 C CA . LEU A 1 179 ? -0.970 15.060 -0.624 1.00 91.06 179 LEU A CA 1
ATOM 1470 C C . LEU A 1 179 ? -0.678 16.541 -0.377 1.00 91.06 179 LEU A C 1
ATOM 1472 O O . LEU A 1 179 ? -0.007 17.213 -1.157 1.00 91.06 179 LEU A O 1
ATOM 1476 N N . LYS A 1 180 ? -1.181 17.038 0.750 1.00 90.44 180 LYS A N 1
ATOM 1477 C CA . LYS A 1 180 ? -1.028 18.418 1.225 1.00 90.44 180 LYS A CA 1
ATOM 1478 C C . LYS A 1 180 ? -0.012 18.469 2.365 1.00 90.44 180 LYS A C 1
ATOM 1480 O O . LYS A 1 180 ? 0.320 17.437 2.937 1.00 90.44 180 LYS A O 1
ATOM 1485 N N . ASN A 1 181 ? 0.413 19.673 2.757 1.00 86.62 181 ASN A N 1
ATOM 1486 C CA . ASN A 1 181 ? 1.263 19.880 3.945 1.00 86.62 181 ASN A CA 1
ATOM 1487 C C . ASN A 1 181 ? 0.616 19.381 5.242 1.00 86.62 181 ASN A C 1
ATOM 1489 O O . ASN A 1 181 ? 1.309 18.951 6.157 1.00 86.62 181 ASN A O 1
ATOM 1493 N N . SER A 1 182 ? -0.712 19.437 5.313 1.00 89.88 182 SER A N 1
ATOM 1494 C CA . SER A 1 182 ? -1.495 18.844 6.388 1.00 89.88 182 SER A CA 1
ATOM 1495 C C . SER A 1 182 ? -2.549 17.948 5.758 1.00 89.88 182 SER A C 1
ATOM 1497 O O . SER A 1 182 ? -3.465 18.440 5.097 1.00 89.88 182 SER A O 1
ATOM 1499 N N . ASN A 1 183 ? -2.364 16.636 5.900 1.00 92.81 183 ASN A N 1
ATOM 1500 C CA . ASN A 1 183 ? -3.296 15.641 5.387 1.00 92.81 183 ASN A CA 1
ATOM 1501 C C . ASN A 1 183 ? -4.281 15.239 6.482 1.00 92.81 183 ASN A C 1
ATOM 1503 O O . ASN A 1 183 ? -3.877 14.984 7.616 1.00 92.81 183 ASN A O 1
ATOM 1507 N N . ILE A 1 184 ? -5.558 15.151 6.124 1.00 95.06 184 ILE A N 1
ATOM 1508 C CA . ILE A 1 184 ? -6.631 14.743 7.036 1.00 95.06 184 ILE A CA 1
ATOM 1509 C C . ILE A 1 184 ? -7.061 13.329 6.666 1.00 95.06 184 ILE A C 1
ATOM 1511 O O . ILE A 1 184 ? -7.337 13.066 5.497 1.00 95.06 184 ILE A O 1
ATOM 1515 N N . VAL A 1 185 ? -7.120 12.439 7.654 1.00 95.81 185 VAL A N 1
ATOM 1516 C CA . VAL A 1 185 ? -7.582 11.055 7.501 1.00 95.81 185 VAL A CA 1
ATOM 1517 C C . VAL A 1 185 ? -8.922 10.911 8.209 1.00 95.81 185 VAL A C 1
ATOM 1519 O O . VAL A 1 185 ? -9.032 11.301 9.370 1.00 95.81 185 VAL A O 1
ATOM 1522 N N . THR A 1 186 ? -9.920 10.359 7.522 1.00 96.56 186 THR A N 1
ATOM 1523 C CA . THR A 1 186 ? -11.232 10.042 8.103 1.00 96.56 186 THR A CA 1
ATOM 1524 C C . THR A 1 186 ? -11.726 8.666 7.657 1.00 96.56 186 THR A C 1
ATOM 1526 O O . THR A 1 186 ? -11.216 8.090 6.692 1.00 96.56 186 THR A O 1
ATOM 1529 N N . PHE A 1 187 ? -12.706 8.142 8.394 1.00 94.88 187 PHE A N 1
ATOM 1530 C CA . PHE A 1 187 ? -13.381 6.866 8.161 1.00 94.88 187 PHE A CA 1
ATOM 1531 C C . PHE A 1 187 ? -14.886 7.118 8.311 1.00 94.88 187 PHE A C 1
ATOM 1533 O O . PHE A 1 187 ? -15.419 7.024 9.413 1.00 94.88 187 PHE A O 1
ATOM 1540 N N . GLU A 1 188 ? -15.527 7.575 7.233 1.00 85.12 188 GLU A N 1
ATOM 1541 C CA . GLU A 1 188 ? -16.930 8.033 7.212 1.00 85.12 188 GLU A CA 1
ATOM 1542 C C . GLU A 1 188 ? -17.657 7.576 5.952 1.00 85.12 188 GLU A C 1
ATOM 1544 O O . GLU A 1 188 ? -17.041 7.643 4.860 1.00 85.12 188 GLU A O 1
#

Organism: NCBI:txid592010

Foldseek 3Di:
DDDDDDDDADDDDDDDDDDPVVVVVVVVQFWAPDAADPVNWFDFQDWDCLDPQKIWTWGDGTQKTKIFIAGNVVRDTLDIDIDHSLNRQRVQVVLDDPPDDNQVSVQCCCQPPNLVVLQVVQVVCCVPRVDPARKDKGKHLDPLLQQKDKPNHRFPDWDWDQGPVRGIMTITIDSHDNGDPHIDIDRD

pLDDT: mean 79.05, std 21.0, range [27.8, 97.5]

Radius of gyration: 17.22 Å; chains: 1; bounding box: 44×39×48 Å